Protein AF-A0A8J7SNX8-F1 (afdb_monomer)

Structure (mmCIF, N/CA/C/O backbone):
data_AF-A0A8J7SNX8-F1
#
_entry.id   AF-A0A8J7SNX8-F1
#
loop_
_atom_site.group_PDB
_atom_site.id
_atom_site.type_symbol
_atom_site.label_atom_id
_atom_site.label_alt_id
_atom_site.label_comp_id
_atom_site.label_asym_id
_atom_site.label_entity_id
_atom_site.label_seq_id
_atom_site.pdbx_PDB_ins_code
_atom_site.Cartn_x
_atom_site.Cartn_y
_atom_site.Cartn_z
_atom_site.occupancy
_atom_site.B_iso_or_equiv
_atom_site.auth_seq_id
_atom_site.auth_comp_id
_atom_site.auth_asym_id
_atom_site.auth_atom_id
_atom_site.pdbx_PDB_model_num
ATOM 1 N N . MET A 1 1 ? -16.036 -25.301 13.840 1.00 33.25 1 MET A N 1
ATOM 2 C CA . MET A 1 1 ? -15.686 -25.371 12.404 1.00 33.25 1 MET A CA 1
ATOM 3 C C . MET A 1 1 ? -14.183 -25.168 12.291 1.00 33.25 1 MET A C 1
ATOM 5 O O . MET A 1 1 ? -13.683 -24.350 13.056 1.00 33.25 1 MET A O 1
ATOM 9 N N . PRO A 1 2 ? -13.449 -25.903 11.442 1.00 26.45 2 PRO A N 1
ATOM 1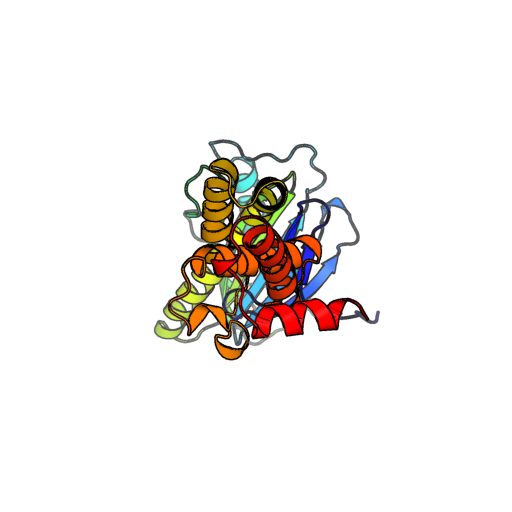0 C CA . PRO A 1 2 ? -12.037 -25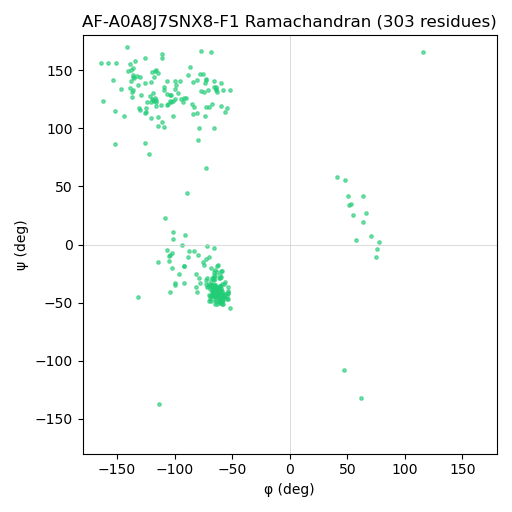.618 11.227 1.00 26.45 2 PRO A CA 1
ATOM 11 C C . PRO A 1 2 ? -11.919 -24.294 10.465 1.00 26.45 2 PRO A C 1
ATOM 13 O O . PRO A 1 2 ? -12.444 -24.171 9.361 1.00 26.45 2 PRO A O 1
ATOM 16 N N . VAL A 1 3 ? -11.273 -23.305 11.078 1.00 29.03 3 VAL A N 1
ATOM 17 C CA . VAL A 1 3 ? -10.867 -22.062 10.416 1.00 29.03 3 VAL A CA 1
ATOM 18 C C . VAL A 1 3 ? -9.582 -22.387 9.660 1.00 29.03 3 VAL A C 1
ATOM 20 O O . VAL A 1 3 ? -8.579 -22.753 10.268 1.00 29.03 3 VAL A O 1
ATOM 23 N N . PHE A 1 4 ? -9.622 -22.349 8.330 1.00 31.61 4 PHE A N 1
ATOM 24 C CA . PHE A 1 4 ? -8.421 -22.494 7.512 1.00 31.61 4 PHE A CA 1
ATOM 25 C C . PHE A 1 4 ? -7.673 -21.159 7.512 1.00 31.61 4 PHE A C 1
ATOM 27 O O . PHE A 1 4 ? -8.040 -20.242 6.783 1.00 31.61 4 PHE A O 1
ATOM 34 N N . THR A 1 5 ? -6.627 -21.039 8.327 1.00 35.62 5 THR A N 1
ATOM 35 C CA . THR A 1 5 ? -5.736 -19.873 8.305 1.00 35.62 5 THR A CA 1
ATOM 36 C C . THR A 1 5 ? -4.751 -20.020 7.143 1.00 35.62 5 THR A C 1
ATOM 38 O O . THR A 1 5 ? -3.682 -20.613 7.278 1.00 35.62 5 THR A O 1
ATOM 41 N N . LEU A 1 6 ? -5.117 -19.515 5.965 1.00 37.81 6 LEU A N 1
ATOM 42 C CA . LEU A 1 6 ? -4.156 -19.274 4.889 1.00 37.81 6 LEU A CA 1
ATOM 43 C C . LEU A 1 6 ? -3.335 -18.037 5.274 1.00 37.81 6 LEU A C 1
ATOM 45 O O . LEU A 1 6 ? -3.865 -16.930 5.277 1.00 37.81 6 LEU A O 1
ATOM 49 N N . ARG A 1 7 ? -2.047 -18.210 5.598 1.00 44.38 7 ARG A N 1
ATOM 50 C CA . ARG A 1 7 ? -1.096 -17.089 5.559 1.00 44.38 7 ARG A CA 1
ATOM 51 C C . ARG A 1 7 ? -0.966 -16.678 4.097 1.00 44.38 7 ARG A C 1
ATOM 53 O O . ARG A 1 7 ? -0.319 -17.376 3.324 1.00 44.38 7 ARG A O 1
ATOM 60 N N . ALA A 1 8 ? -1.651 -15.613 3.710 1.00 51.47 8 ALA A N 1
ATOM 61 C CA . ALA A 1 8 ? -1.462 -15.013 2.403 1.00 51.47 8 ALA A CA 1
ATOM 62 C C . ALA A 1 8 ? -0.164 -14.191 2.429 1.00 51.47 8 ALA A C 1
ATOM 64 O O . ALA A 1 8 ? 0.029 -13.400 3.348 1.00 51.47 8 ALA A O 1
ATOM 65 N N . ASP A 1 9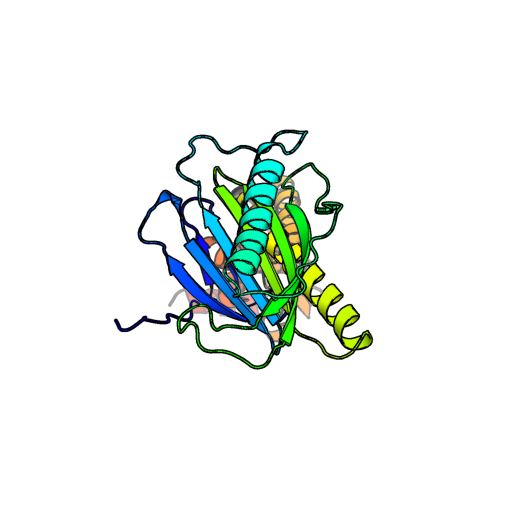 ? 0.709 -14.354 1.431 1.00 72.62 9 ASP A N 1
ATOM 66 C CA . ASP A 1 9 ? 1.896 -13.492 1.272 1.00 72.62 9 ASP A CA 1
ATOM 67 C C . ASP A 1 9 ? 1.492 -12.036 0.959 1.00 72.62 9 ASP A C 1
ATOM 69 O O . ASP A 1 9 ? 2.245 -11.095 1.182 1.00 72.62 9 ASP A O 1
ATOM 73 N N . VAL A 1 10 ? 0.276 -11.841 0.444 1.00 86.50 10 VAL A N 1
ATOM 74 C CA . VAL A 1 10 ? -0.342 -10.547 0.145 1.00 86.50 10 VAL A CA 1
ATOM 75 C C . VAL A 1 10 ? -1.859 -10.726 0.213 1.00 86.50 10 VAL A C 1
ATOM 77 O O . VAL A 1 10 ? -2.385 -11.737 -0.258 1.00 86.50 10 VAL A O 1
ATOM 80 N N . TYR A 1 11 ? -2.584 -9.741 0.736 1.00 93.12 11 TYR A N 1
ATOM 81 C CA . TYR A 1 11 ? -4.038 -9.663 0.599 1.00 93.12 11 TYR A CA 1
ATOM 82 C C . TYR A 1 11 ? -4.423 -8.700 -0.529 1.00 93.12 11 TYR A C 1
ATOM 84 O O . TYR A 1 11 ? -3.862 -7.615 -0.644 1.00 93.12 11 TYR A O 1
ATOM 92 N N . CYS A 1 12 ? -5.400 -9.080 -1.354 1.00 93.31 12 CYS A N 1
ATOM 93 C CA . CYS A 1 12 ? -5.928 -8.236 -2.424 1.00 93.31 12 CYS A CA 1
ATOM 94 C C . CYS A 1 12 ? -7.454 -8.201 -2.354 1.00 93.31 12 CYS A C 1
ATOM 96 O O . CYS A 1 12 ? -8.116 -9.221 -2.566 1.00 93.31 12 CYS A O 1
ATOM 98 N N . HIS A 1 13 ? -8.007 -7.019 -2.088 1.00 94.94 13 HIS A N 1
ATOM 99 C CA . HIS A 1 13 ? -9.447 -6.813 -2.079 1.00 94.94 13 HIS A CA 1
ATOM 100 C C . HIS A 1 13 ? -9.944 -6.547 -3.499 1.00 94.94 13 HIS A C 1
ATOM 102 O O . HIS A 1 13 ? -9.642 -5.515 -4.101 1.00 94.94 13 HIS A O 1
ATOM 108 N N . LYS A 1 14 ? -10.720 -7.485 -4.047 1.00 92.25 14 LYS A N 1
ATOM 109 C CA . LYS A 1 14 ? -11.124 -7.465 -5.461 1.00 92.25 14 LYS A CA 1
ATOM 110 C C . LYS A 1 14 ? -11.959 -6.245 -5.843 1.00 92.25 14 LYS A C 1
ATOM 112 O O . LYS A 1 14 ? -11.811 -5.756 -6.955 1.00 92.25 14 LYS A O 1
ATOM 117 N N . GLU A 1 15 ? -12.844 -5.785 -4.958 1.00 93.31 15 GLU A N 1
ATOM 118 C CA . GLU A 1 15 ? -13.801 -4.723 -5.298 1.00 93.31 15 GLU A CA 1
ATOM 119 C C . GLU A 1 15 ? -13.166 -3.325 -5.277 1.00 93.31 15 GLU A C 1
ATOM 121 O O . GLU A 1 15 ? -13.583 -2.455 -6.036 1.00 93.31 15 GLU A O 1
ATOM 126 N N . THR A 1 16 ? -12.132 -3.108 -4.455 1.00 93.50 16 THR A N 1
ATOM 127 C CA . THR A 1 16 ? -11.444 -1.806 -4.370 1.00 93.50 16 THR A CA 1
ATOM 128 C C . THR A 1 16 ? -10.109 -1.775 -5.104 1.00 93.50 16 THR A C 1
ATOM 130 O O . THR A 1 16 ? -9.625 -0.687 -5.396 1.00 93.50 16 THR A O 1
ATOM 133 N N . GLY A 1 17 ? -9.499 -2.933 -5.373 1.00 93.00 17 GLY A N 1
ATOM 134 C CA . GLY A 1 17 ? -8.137 -3.038 -5.900 1.00 93.00 17 GLY A CA 1
ATOM 135 C C . GLY A 1 17 ? -7.043 -2.825 -4.849 1.00 93.00 17 GLY A C 1
ATOM 136 O O . GLY A 1 17 ? -5.867 -2.879 -5.197 1.00 93.00 17 GLY A O 1
ATOM 137 N N . ILE A 1 18 ? -7.403 -2.611 -3.575 1.00 94.94 18 ILE A N 1
ATOM 138 C CA . ILE A 1 18 ? -6.434 -2.422 -2.487 1.00 94.94 18 ILE A CA 1
ATOM 139 C C . ILE A 1 18 ? -5.612 -3.695 -2.309 1.00 94.94 18 ILE A C 1
ATOM 141 O O . ILE A 1 18 ? -6.150 -4.804 -2.231 1.00 94.94 18 ILE A O 1
ATOM 145 N N . ILE A 1 19 ? -4.303 -3.507 -2.187 1.00 93.69 19 ILE A N 1
ATOM 146 C CA . ILE A 1 19 ? -3.334 -4.559 -1.921 1.00 93.69 19 ILE A CA 1
ATOM 147 C C . ILE A 1 19 ? -2.684 -4.269 -0.572 1.00 93.69 19 ILE A C 1
ATOM 149 O O . ILE A 1 19 ? -2.153 -3.183 -0.367 1.00 93.69 19 ILE A O 1
ATOM 153 N N . LEU A 1 20 ? -2.716 -5.238 0.339 1.00 94.50 20 LEU A N 1
ATOM 154 C CA . LEU A 1 20 ? -2.037 -5.167 1.629 1.00 94.50 20 LEU A CA 1
ATOM 155 C C . LEU A 1 20 ? -0.881 -6.183 1.639 1.00 94.50 20 LEU A C 1
ATOM 157 O O . LEU A 1 20 ? -1.144 -7.378 1.463 1.00 94.50 20 LEU A O 1
ATOM 161 N N . PRO A 1 21 ? 0.378 -5.749 1.824 1.00 91.56 21 PRO A N 1
ATOM 162 C CA . PRO A 1 21 ? 1.529 -6.652 1.842 1.00 91.56 21 PRO A CA 1
ATOM 163 C C . PRO A 1 21 ? 1.519 -7.561 3.084 1.00 91.56 21 PRO A C 1
ATOM 165 O O . PRO A 1 21 ? 0.806 -7.298 4.056 1.00 91.56 21 PRO A O 1
ATOM 168 N N . SER A 1 22 ? 2.345 -8.616 3.080 1.00 90.31 22 SER A N 1
ATOM 169 C CA . SER A 1 22 ? 2.518 -9.515 4.235 1.00 90.31 22 SER A CA 1
ATOM 170 C C . SER A 1 22 ? 2.997 -8.810 5.497 1.00 90.31 22 SER A C 1
ATOM 172 O O . SER A 1 22 ? 2.812 -9.342 6.590 1.00 90.31 22 SER A O 1
ATOM 174 N N . GLU A 1 23 ? 3.646 -7.653 5.363 1.00 92.19 23 GLU A N 1
ATOM 175 C CA . GLU A 1 23 ? 4.113 -6.849 6.483 1.00 92.19 23 GLU A CA 1
ATOM 176 C C . GLU A 1 23 ? 3.837 -5.361 6.253 1.00 92.19 23 GLU A C 1
ATOM 178 O O . GLU A 1 23 ? 4.176 -4.813 5.208 1.00 92.19 23 GLU A O 1
ATOM 183 N N . ILE A 1 24 ? 3.258 -4.690 7.250 1.00 93.50 24 ILE A N 1
ATOM 184 C CA . ILE A 1 24 ? 3.065 -3.238 7.257 1.00 93.50 24 ILE A CA 1
ATOM 185 C C . ILE A 1 24 ? 3.691 -2.687 8.531 1.00 93.50 24 ILE A C 1
ATOM 187 O O . ILE A 1 24 ? 3.207 -2.954 9.629 1.00 93.50 24 ILE A O 1
ATOM 191 N N . ALA A 1 25 ? 4.766 -1.908 8.384 1.00 93.00 25 ALA A N 1
ATOM 192 C CA . ALA A 1 25 ? 5.488 -1.308 9.504 1.00 93.00 25 ALA A CA 1
ATOM 193 C C . ALA A 1 25 ? 5.781 -2.350 10.611 1.00 93.00 25 ALA A C 1
ATOM 195 O O . ALA A 1 25 ? 5.330 -2.206 11.745 1.00 93.00 25 ALA A O 1
ATOM 196 N N . GLY A 1 26 ? 6.440 -3.462 10.274 1.00 92.25 26 GLY A N 1
ATOM 197 C CA . GLY A 1 26 ? 6.760 -4.534 11.224 1.00 92.25 26 GLY A CA 1
ATOM 198 C C . GLY A 1 26 ? 5.590 -5.435 11.637 1.00 92.25 26 GLY A C 1
ATOM 199 O O . GLY A 1 26 ? 5.824 -6.474 12.248 1.00 92.25 26 GLY A O 1
ATOM 200 N N . HIS A 1 27 ? 4.337 -5.092 11.316 1.00 94.94 27 HIS A N 1
ATOM 201 C CA . HIS A 1 27 ? 3.200 -5.960 11.615 1.00 94.94 27 HIS A CA 1
ATOM 202 C C . HIS A 1 27 ? 3.009 -6.990 10.521 1.00 94.94 27 HIS A C 1
ATOM 204 O O . HIS A 1 27 ? 2.733 -6.623 9.382 1.00 94.94 27 HIS A O 1
ATOM 210 N N . SER A 1 28 ? 3.068 -8.268 10.880 1.00 94.38 28 SER A N 1
ATOM 211 C CA . SER A 1 28 ? 2.794 -9.353 9.945 1.00 94.38 28 SER A CA 1
ATOM 212 C C . SER A 1 28 ? 1.293 -9.558 9.777 1.00 94.38 28 SER A C 1
ATOM 214 O O . SER A 1 28 ? 0.536 -9.494 10.751 1.00 94.38 28 SER A O 1
ATOM 216 N N . ILE A 1 29 ? 0.873 -9.848 8.551 1.00 93.50 29 ILE A N 1
ATOM 217 C CA . ILE A 1 29 ? -0.505 -10.194 8.227 1.00 93.50 29 ILE A CA 1
ATOM 218 C C . ILE A 1 29 ? -0.948 -11.442 9.002 1.00 93.50 29 ILE A C 1
ATOM 220 O O . ILE A 1 29 ? -0.202 -12.405 9.208 1.00 93.50 29 ILE A O 1
ATOM 224 N N . GLY A 1 30 ? -2.180 -11.378 9.478 1.00 92.81 30 GLY A N 1
ATOM 225 C CA . GLY A 1 30 ? -2.839 -12.361 10.310 1.00 92.81 30 GLY A CA 1
ATOM 226 C C . GLY A 1 30 ? -4.003 -13.023 9.590 1.00 92.81 30 GLY A C 1
ATOM 227 O O . GLY A 1 30 ? -3.910 -13.404 8.425 1.00 92.81 30 GLY A O 1
ATOM 228 N N . GLU A 1 31 ? -5.107 -13.182 10.312 1.00 92.12 31 GLU A N 1
ATOM 229 C CA . GLU A 1 31 ? -6.320 -13.780 9.768 1.00 92.12 31 GLU A CA 1
ATOM 230 C C . GLU A 1 31 ? -7.031 -12.820 8.807 1.00 92.12 31 GLU A C 1
ATOM 232 O O . GLU A 1 31 ? -7.152 -11.620 9.068 1.00 92.12 31 GLU A O 1
ATOM 237 N N . VAL A 1 32 ? -7.533 -13.379 7.705 1.00 94.75 32 VAL A N 1
ATOM 238 C CA . VAL A 1 32 ? -8.513 -12.731 6.833 1.00 94.75 32 VAL A CA 1
ATOM 239 C C . VAL A 1 32 ? -9.873 -13.331 7.163 1.00 94.75 32 VAL A C 1
ATOM 241 O O . VAL A 1 32 ? -10.052 -14.547 7.101 1.00 94.75 32 VAL A O 1
ATOM 244 N N . HIS A 1 33 ? -10.829 -12.482 7.514 1.00 94.88 33 HIS A N 1
ATOM 245 C CA . HIS A 1 33 ? -12.196 -12.879 7.815 1.00 94.88 33 HIS A CA 1
ATOM 246 C C . HIS A 1 33 ? -13.150 -12.267 6.793 1.00 94.88 33 HIS A C 1
ATOM 248 O O . HIS A 1 33 ? -13.174 -11.051 6.624 1.00 94.88 33 HIS A O 1
ATOM 254 N N . VAL A 1 34 ? -13.944 -13.108 6.135 1.00 95.69 34 VAL A N 1
ATOM 255 C CA . VAL A 1 34 ? -15.028 -12.694 5.235 1.00 95.69 34 VAL A CA 1
ATOM 256 C C . VAL A 1 34 ? -16.336 -12.894 5.987 1.00 95.69 34 VAL A C 1
ATOM 258 O O . VAL A 1 34 ? -16.609 -14.003 6.447 1.00 95.69 34 VAL A O 1
ATOM 261 N N . PHE A 1 35 ? -17.124 -11.833 6.144 1.00 94.25 35 PHE A N 1
ATOM 262 C CA . PHE A 1 35 ? -18.377 -11.901 6.888 1.00 94.25 35 PHE A CA 1
ATOM 263 C C . PHE A 1 35 ? -19.489 -12.550 6.045 1.00 94.25 35 PHE A C 1
ATOM 265 O O . PHE A 1 35 ? -19.563 -12.351 4.835 1.00 94.25 35 PHE A O 1
ATOM 272 N N . ASP A 1 36 ? -20.399 -13.290 6.692 1.00 93.62 36 ASP A N 1
ATOM 273 C CA . ASP A 1 36 ? -21.492 -14.014 6.009 1.00 93.62 36 ASP A CA 1
ATOM 274 C C . ASP A 1 36 ? -22.412 -13.095 5.190 1.00 93.62 36 ASP A C 1
ATOM 276 O O . ASP A 1 36 ? -22.967 -13.480 4.159 1.00 93.62 36 ASP A O 1
ATOM 280 N N . LYS A 1 37 ? -22.606 -11.870 5.681 1.00 94.69 37 LYS A N 1
ATOM 281 C CA . LYS A 1 37 ? -23.393 -10.838 5.016 1.00 94.69 37 LYS A CA 1
ATOM 282 C C . LYS A 1 37 ? -22.474 -9.985 4.160 1.00 94.69 37 LYS A C 1
ATOM 284 O O . LYS A 1 37 ? -21.556 -9.368 4.697 1.00 94.69 37 LYS A O 1
ATOM 289 N N . LYS A 1 38 ? -22.769 -9.900 2.858 1.00 92.56 38 LYS A N 1
ATOM 290 C CA . LYS A 1 38 ? -21.943 -9.156 1.898 1.00 92.56 38 LYS A CA 1
ATOM 291 C C . LYS A 1 38 ? -21.705 -7.713 2.353 1.00 92.56 38 LYS A C 1
ATOM 293 O O . LYS A 1 38 ? -20.585 -7.230 2.261 1.00 92.56 38 LYS A O 1
ATOM 298 N N . GLU A 1 39 ? -22.724 -7.059 2.904 1.00 94.56 39 GLU A N 1
ATOM 299 C CA . GLU A 1 39 ? -22.646 -5.671 3.363 1.00 94.56 39 GLU A CA 1
ATOM 300 C C . GLU A 1 39 ? -21.657 -5.422 4.513 1.00 94.56 39 GLU A C 1
ATOM 302 O O . GLU A 1 39 ? -21.259 -4.283 4.759 1.00 94.56 39 GLU A O 1
ATOM 307 N N . LEU A 1 40 ? -21.263 -6.477 5.233 1.00 94.50 40 LEU A N 1
ATOM 308 C CA . LEU A 1 40 ? -20.264 -6.418 6.301 1.00 94.50 40 LEU A CA 1
ATOM 309 C C . LEU A 1 40 ? -18.835 -6.626 5.777 1.00 94.50 40 LEU A C 1
ATOM 311 O O . LEU A 1 40 ? -17.884 -6.382 6.517 1.00 94.50 40 LEU A O 1
ATOM 315 N N . GLY A 1 41 ? -18.698 -7.037 4.513 1.00 96.38 41 GLY A N 1
ATOM 316 C CA . GLY A 1 41 ? -17.445 -7.110 3.775 1.00 96.38 41 GLY A CA 1
ATOM 317 C C . GLY A 1 41 ? -16.416 -8.074 4.362 1.00 96.38 41 GLY A C 1
ATOM 318 O O . GLY A 1 41 ? -16.716 -9.232 4.664 1.00 96.38 41 GLY A O 1
ATOM 319 N N . GLU A 1 42 ? -15.182 -7.596 4.488 1.00 97.25 42 GLU A N 1
ATOM 320 C CA . GLU A 1 42 ? -14.018 -8.380 4.896 1.00 97.25 42 GLU A CA 1
ATOM 321 C C . GLU A 1 42 ? -13.192 -7.638 5.957 1.00 97.25 42 GLU A C 1
ATOM 323 O O . GLU A 1 42 ? -13.238 -6.411 6.073 1.00 97.25 42 GLU A O 1
ATOM 328 N N . SER A 1 43 ? -12.395 -8.376 6.729 1.00 97.12 43 SER A N 1
ATOM 329 C CA . SER A 1 43 ? -11.381 -7.802 7.611 1.00 97.12 43 SER A CA 1
ATOM 330 C C . SER A 1 43 ? -10.060 -8.553 7.542 1.00 97.12 43 SER A C 1
ATOM 332 O O . SER A 1 43 ? -10.049 -9.775 7.415 1.00 97.12 43 SER A O 1
ATOM 334 N N . VAL A 1 44 ? -8.958 -7.823 7.679 1.00 97.31 44 VAL A N 1
ATOM 335 C CA . VAL A 1 44 ? -7.590 -8.343 7.664 1.00 97.31 44 VAL A CA 1
ATOM 336 C C . VAL A 1 44 ? -6.882 -7.900 8.935 1.00 97.31 44 VAL A C 1
ATOM 338 O O . VAL A 1 44 ? -6.724 -6.700 9.183 1.00 97.31 44 VAL A O 1
ATOM 341 N N . SER A 1 45 ? -6.472 -8.860 9.759 1.00 96.88 45 SER A N 1
ATOM 342 C CA . SER A 1 45 ? -5.712 -8.593 10.979 1.00 96.88 45 SER A CA 1
ATOM 343 C C . SER A 1 45 ? -4.211 -8.523 10.706 1.00 96.88 45 SER A C 1
ATOM 345 O O . SER A 1 45 ? -3.702 -9.150 9.785 1.00 96.88 45 SER A O 1
ATOM 347 N N . PHE A 1 46 ? -3.501 -7.765 11.533 1.00 96.56 46 PHE A N 1
ATOM 348 C CA . PHE A 1 46 ? -2.057 -7.567 11.508 1.00 96.56 46 PHE A CA 1
ATOM 349 C C . PHE A 1 46 ? -1.537 -7.587 12.945 1.00 96.56 46 PHE A C 1
ATOM 351 O O . PHE A 1 46 ? -2.122 -6.943 13.820 1.00 96.56 46 PHE A O 1
ATOM 358 N N . TYR A 1 47 ? -0.444 -8.302 13.200 1.00 94.94 47 TYR A N 1
ATOM 359 C CA . TYR A 1 47 ? 0.064 -8.538 14.553 1.00 94.94 47 TYR A CA 1
ATOM 360 C C . TYR A 1 47 ? 1.527 -8.125 14.691 1.00 94.94 47 TYR A C 1
ATOM 362 O O . TYR A 1 47 ? 2.347 -8.420 13.823 1.00 94.94 47 TYR A O 1
ATOM 370 N N . TYR A 1 48 ? 1.861 -7.493 15.816 1.00 93.50 48 TYR A N 1
ATOM 371 C CA . TYR A 1 48 ? 3.238 -7.187 16.194 1.00 93.50 48 TYR A CA 1
ATOM 372 C C . TYR A 1 48 ? 3.372 -7.117 17.713 1.00 93.50 48 TYR A C 1
ATOM 374 O O . TYR A 1 48 ? 2.823 -6.222 18.341 1.00 93.50 48 TYR A O 1
ATOM 382 N N . GLN A 1 49 ? 4.127 -8.031 18.325 1.00 89.31 49 GLN A N 1
ATOM 383 C CA . GLN A 1 49 ? 4.370 -8.036 19.776 1.00 89.31 49 GLN A CA 1
ATOM 384 C C . GLN A 1 49 ? 3.074 -7.857 20.609 1.00 89.31 49 GLN A C 1
ATOM 386 O O . GLN A 1 49 ? 2.265 -8.776 20.683 1.00 89.31 49 GLN A O 1
ATOM 391 N N . ASN A 1 50 ? 2.888 -6.682 21.228 1.00 87.25 50 ASN A N 1
ATOM 392 C CA . ASN A 1 50 ? 1.743 -6.307 22.066 1.00 87.25 50 ASN A CA 1
ATOM 393 C C . ASN A 1 50 ? 0.713 -5.411 21.348 1.00 87.25 50 ASN A C 1
ATOM 395 O O . ASN A 1 50 ? -0.161 -4.845 22.007 1.00 87.25 50 ASN A O 1
ATOM 399 N N . SER A 1 51 ? 0.817 -5.248 20.028 1.00 93.69 51 SER A N 1
ATOM 400 C CA . SER A 1 51 ? -0.128 -4.500 19.205 1.00 93.69 51 SER A CA 1
ATOM 401 C C . SER A 1 51 ? -0.822 -5.385 18.175 1.00 93.69 51 SER A C 1
ATOM 403 O O . SER A 1 51 ? -0.309 -6.396 17.689 1.00 93.69 51 SER A O 1
ATOM 405 N N . THR A 1 52 ? -2.051 -5.004 17.862 1.00 95.38 52 THR A N 1
ATOM 406 C CA . THR A 1 52 ? -2.883 -5.616 16.832 1.00 95.38 52 THR A CA 1
ATOM 407 C C . THR A 1 52 ? -3.540 -4.509 16.034 1.00 95.38 52 THR A C 1
ATOM 409 O O . THR A 1 52 ? -4.117 -3.585 16.602 1.00 95.38 52 THR A O 1
ATOM 412 N N . ALA A 1 53 ? -3.494 -4.619 14.715 1.00 97.50 53 ALA A N 1
ATOM 413 C CA . ALA A 1 53 ? -4.280 -3.792 13.822 1.00 97.50 53 ALA A CA 1
ATOM 414 C C . ALA A 1 53 ? -5.285 -4.662 13.070 1.00 97.50 53 ALA A C 1
ATOM 416 O O . ALA A 1 53 ? -5.045 -5.835 12.801 1.00 97.50 53 ALA A O 1
ATOM 417 N N . THR A 1 54 ? -6.453 -4.121 12.754 1.00 97.88 54 THR A N 1
ATOM 418 C CA . THR A 1 54 ? -7.416 -4.782 11.870 1.00 97.88 54 THR A CA 1
ATOM 419 C C . THR A 1 54 ? -7.979 -3.763 10.904 1.00 97.88 54 THR A C 1
ATOM 421 O O . THR A 1 54 ? -8.452 -2.703 11.322 1.00 97.88 54 THR A O 1
ATOM 424 N N . ILE A 1 55 ? -7.901 -4.091 9.621 1.00 98.44 55 ILE A N 1
ATOM 425 C CA . ILE A 1 55 ? -8.403 -3.282 8.516 1.00 98.44 55 ILE A CA 1
ATOM 426 C C . ILE A 1 55 ? -9.692 -3.939 8.039 1.00 98.44 55 ILE A C 1
ATOM 428 O O . ILE A 1 55 ? -9.683 -5.117 7.709 1.00 98.44 55 ILE A O 1
ATOM 432 N N . TYR A 1 56 ? -10.789 -3.196 8.026 1.00 98.38 56 TYR A N 1
ATOM 433 C CA . TYR A 1 56 ? -12.099 -3.637 7.563 1.00 98.38 56 TYR A CA 1
ATOM 434 C C . TYR A 1 56 ? -12.421 -2.927 6.250 1.00 98.38 56 TYR A C 1
ATOM 436 O O . TYR A 1 56 ? -12.237 -1.710 6.158 1.00 98.38 56 TYR A O 1
ATOM 444 N N . LEU A 1 57 ? -12.932 -3.678 5.278 1.00 98.19 57 LEU A N 1
ATOM 445 C CA . LEU A 1 57 ? -13.358 -3.193 3.968 1.00 98.19 57 LEU A CA 1
ATOM 446 C C . LEU A 1 57 ? -14.809 -3.622 3.748 1.00 98.19 57 LEU A C 1
ATOM 448 O O . LEU A 1 57 ? -15.077 -4.817 3.696 1.00 98.19 57 LEU A O 1
ATOM 452 N N . TYR A 1 58 ? -15.747 -2.675 3.679 1.00 97.81 58 TYR A N 1
ATOM 453 C CA . TYR A 1 58 ? -17.184 -2.977 3.578 1.00 97.81 58 TYR A CA 1
ATOM 454 C C . TYR A 1 58 ? -17.983 -1.813 2.989 1.00 97.81 58 TYR A C 1
ATOM 456 O O . TYR A 1 58 ? -17.566 -0.662 3.087 1.00 97.81 58 TYR A O 1
ATOM 464 N N . ASP A 1 59 ? -19.149 -2.095 2.407 1.00 96.56 59 ASP A N 1
ATOM 465 C CA . ASP A 1 59 ? -20.030 -1.085 1.799 1.00 96.56 59 ASP A CA 1
ATOM 466 C C . ASP A 1 59 ? -21.258 -0.738 2.669 1.00 96.56 59 ASP A C 1
ATOM 468 O O . ASP A 1 59 ? -21.985 0.216 2.381 1.00 96.56 59 ASP A O 1
ATOM 472 N N . SER A 1 60 ? -21.505 -1.483 3.756 1.00 94.38 60 SER A N 1
ATOM 473 C CA . SER A 1 60 ? -22.676 -1.313 4.631 1.00 94.38 60 SER A CA 1
ATOM 474 C C . SER A 1 60 ? -24.016 -1.382 3.870 1.00 94.38 60 SER A C 1
ATOM 476 O O . SER A 1 60 ? -25.020 -0.789 4.268 1.00 94.38 60 SER A O 1
ATOM 478 N N . GLY A 1 61 ? -24.038 -2.063 2.718 1.00 94.00 61 GLY A N 1
ATOM 479 C CA . GLY A 1 61 ? -25.198 -2.183 1.836 1.00 94.00 61 GLY A CA 1
ATOM 480 C C . GLY A 1 61 ? -25.555 -0.883 1.112 1.00 94.00 61 GLY A C 1
ATOM 481 O O . GLY A 1 61 ? -26.600 -0.805 0.457 1.00 94.00 61 GLY A O 1
ATOM 482 N N . ARG A 1 62 ? -24.715 0.154 1.227 1.00 93.69 62 ARG A N 1
ATOM 483 C CA . ARG A 1 62 ? -24.902 1.438 0.555 1.00 93.69 62 ARG A CA 1
ATOM 484 C C . ARG A 1 62 ? -24.353 1.353 -0.867 1.00 93.69 62 ARG A C 1
ATOM 486 O O . ARG A 1 62 ? -23.298 0.784 -1.127 1.00 93.69 62 ARG A O 1
ATOM 493 N N . LYS A 1 63 ? -25.086 1.959 -1.798 1.00 88.00 63 LYS A N 1
ATOM 494 C CA . LYS A 1 63 ? -24.611 2.203 -3.162 1.00 88.00 63 LYS A CA 1
ATOM 495 C C . LYS A 1 63 ? -24.039 3.616 -3.218 1.00 88.00 63 LYS A C 1
ATOM 497 O O . LYS A 1 63 ? -24.610 4.520 -2.615 1.00 88.00 63 LYS A O 1
ATOM 502 N N . ASP A 1 64 ? -22.942 3.787 -3.941 1.00 90.06 64 ASP A N 1
ATOM 503 C CA . ASP A 1 64 ? -22.286 5.073 -4.200 1.00 90.06 64 ASP A CA 1
ATOM 504 C C . ASP A 1 64 ? -21.725 5.796 -2.958 1.00 90.06 64 ASP A C 1
ATOM 506 O O . ASP A 1 64 ? -21.812 7.020 -2.844 1.00 90.06 64 ASP A O 1
ATOM 510 N N . LEU A 1 65 ? -21.094 5.056 -2.041 1.00 93.75 65 LEU A N 1
ATOM 511 C CA . LEU A 1 65 ? -20.262 5.615 -0.979 1.00 93.75 65 LEU A CA 1
ATOM 512 C C . LEU A 1 65 ? -19.147 6.480 -1.571 1.00 93.75 65 LEU A C 1
ATOM 514 O O . LEU A 1 65 ? -18.233 5.998 -2.246 1.00 93.75 65 LEU A O 1
ATOM 518 N N . LYS A 1 66 ? -19.221 7.777 -1.282 1.00 93.25 66 LYS A N 1
ATOM 519 C CA . LYS A 1 66 ? -18.231 8.777 -1.674 1.00 93.25 66 LYS A CA 1
ATOM 520 C C . LYS A 1 66 ? -17.984 9.710 -0.508 1.00 93.25 66 LYS A C 1
ATOM 522 O O . LYS A 1 66 ? -18.915 10.071 0.208 1.00 93.25 66 LYS A O 1
ATOM 527 N N . ASP A 1 67 ? -16.728 10.087 -0.338 1.00 92.00 67 ASP A N 1
ATOM 528 C CA . ASP A 1 67 ? -16.375 11.126 0.610 1.00 92.00 67 ASP A CA 1
ATOM 529 C C . ASP A 1 67 ? -16.811 12.500 0.078 1.00 92.00 67 ASP A C 1
ATOM 531 O O . ASP A 1 67 ? -16.720 12.771 -1.122 1.00 92.00 67 ASP A O 1
ATOM 535 N N . ASP A 1 68 ? -17.305 13.354 0.970 1.00 91.06 68 ASP A N 1
ATOM 536 C CA . ASP A 1 68 ? -17.653 14.742 0.666 1.00 91.06 68 ASP A CA 1
ATOM 537 C C . ASP A 1 68 ? -16.670 15.690 1.364 1.00 91.06 68 ASP A C 1
ATOM 539 O O . ASP A 1 68 ? -15.956 15.293 2.278 1.00 91.06 68 ASP A O 1
ATOM 543 N N . SER A 1 69 ? -16.618 16.963 0.966 1.00 87.94 69 SER A N 1
ATOM 544 C CA . SER A 1 69 ? -15.654 17.922 1.534 1.00 87.94 69 SER A CA 1
ATOM 545 C C . SER A 1 69 ? -15.819 18.172 3.041 1.00 87.94 69 SER A C 1
ATOM 547 O O . SER A 1 69 ? -14.942 18.755 3.669 1.00 87.94 69 SER A O 1
ATOM 549 N N . GLY A 1 70 ? -16.973 17.822 3.612 1.00 90.25 70 GLY A N 1
ATOM 550 C CA . GLY A 1 70 ? -17.250 17.859 5.046 1.00 90.25 70 GLY A CA 1
ATOM 551 C C . GLY A 1 70 ? -17.166 16.488 5.719 1.00 90.25 70 GLY A C 1
ATOM 552 O O . GLY A 1 70 ? -17.485 16.395 6.904 1.00 90.25 70 GLY A O 1
ATOM 553 N N . HIS A 1 71 ? -16.771 15.444 4.988 1.00 93.06 71 HIS A N 1
ATOM 554 C CA . HIS A 1 71 ? -16.582 14.077 5.455 1.00 93.06 71 HIS A CA 1
ATOM 555 C C . HIS A 1 71 ? -17.776 13.496 6.223 1.00 93.06 71 HIS A C 1
ATOM 557 O O . HIS A 1 71 ? -17.601 12.732 7.175 1.00 93.06 71 HIS A O 1
ATOM 563 N N . LYS A 1 72 ? -19.012 13.860 5.850 1.00 94.00 72 LYS A N 1
ATOM 564 C CA . LYS A 1 72 ? -20.200 13.558 6.670 1.00 94.00 72 LYS A CA 1
ATOM 565 C C . LYS A 1 72 ? -20.395 12.064 6.884 1.00 94.00 72 LYS A C 1
ATOM 567 O O . LYS A 1 72 ? -20.625 11.648 8.014 1.00 94.00 72 LYS A O 1
ATOM 572 N N . LEU A 1 73 ? -20.263 11.268 5.822 1.00 95.19 73 LEU A N 1
ATOM 573 C CA . LEU A 1 73 ? -20.415 9.812 5.893 1.00 95.19 73 LEU A CA 1
ATOM 574 C C . LEU A 1 73 ? -19.309 9.148 6.719 1.00 95.19 73 LEU A C 1
ATOM 576 O O . LEU A 1 73 ? -19.576 8.197 7.447 1.00 95.19 73 LEU A O 1
ATOM 580 N N . ILE A 1 74 ? -18.080 9.664 6.644 1.00 95.38 74 ILE A N 1
ATOM 581 C CA . ILE A 1 74 ? -16.969 9.177 7.467 1.00 95.38 74 ILE A CA 1
ATOM 582 C C . ILE A 1 74 ? -17.229 9.497 8.943 1.00 95.38 74 ILE A C 1
ATOM 584 O O . ILE A 1 74 ? -17.040 8.636 9.798 1.00 95.38 74 ILE A O 1
ATOM 588 N N . ILE A 1 75 ? -17.680 10.717 9.253 1.00 95.00 75 ILE A N 1
ATOM 589 C CA . ILE A 1 75 ? -17.988 11.148 10.625 1.00 95.00 75 ILE A CA 1
ATOM 590 C C . ILE A 1 75 ? -19.176 10.361 11.195 1.00 95.00 75 ILE A C 1
ATOM 592 O O . ILE A 1 75 ? -19.130 9.959 12.359 1.00 95.00 75 ILE A O 1
ATOM 596 N N . GLU A 1 76 ? -20.219 10.119 10.396 1.00 95.31 76 GLU A N 1
ATOM 597 C CA . GLU A 1 76 ? -21.361 9.270 10.763 1.00 95.31 76 GLU A CA 1
ATOM 598 C C . GLU A 1 76 ? -20.882 7.859 11.124 1.00 95.31 76 GLU A C 1
ATOM 600 O O . GLU A 1 76 ? -21.170 7.368 12.215 1.00 95.31 76 GLU A O 1
ATOM 605 N N . GLU A 1 77 ? -20.075 7.239 10.262 1.00 96.31 77 GLU A N 1
ATOM 606 C CA . GLU A 1 77 ? -19.576 5.887 10.505 1.00 96.31 77 GLU A CA 1
ATOM 607 C C . GLU A 1 77 ? -18.623 5.822 11.706 1.00 96.31 77 GLU A C 1
ATOM 609 O O . GLU A 1 77 ? -18.713 4.914 12.532 1.00 96.31 77 GLU A O 1
ATOM 614 N N . LEU A 1 78 ? -17.752 6.817 11.876 1.00 94.94 78 LEU A N 1
ATOM 615 C CA . LEU A 1 78 ? -16.907 6.924 13.063 1.00 94.94 78 LEU A CA 1
ATOM 616 C C . LEU A 1 78 ? -17.747 7.050 14.342 1.00 94.94 78 LEU A C 1
ATOM 618 O O . LEU A 1 78 ? -17.436 6.404 15.345 1.00 94.94 78 LEU A O 1
ATOM 622 N N . SER A 1 79 ? -18.837 7.823 14.303 1.00 94.38 79 SER A N 1
ATOM 623 C CA . SER A 1 79 ? -19.772 7.947 15.427 1.00 94.38 79 SER A CA 1
ATOM 624 C C . SER A 1 79 ? -20.400 6.594 15.761 1.00 94.38 79 SER A C 1
ATOM 626 O O . SER A 1 79 ? -20.300 6.164 16.911 1.00 94.38 79 SER A O 1
ATOM 628 N N . ASN A 1 80 ? -20.904 5.866 14.758 1.00 94.50 80 ASN A N 1
ATOM 629 C CA . ASN A 1 80 ? -21.459 4.519 14.931 1.00 94.50 80 ASN A CA 1
ATOM 630 C C . ASN A 1 80 ? -20.453 3.570 15.605 1.00 94.50 80 ASN A C 1
ATOM 632 O O . ASN A 1 80 ? -20.794 2.838 16.535 1.00 94.50 80 ASN A O 1
ATOM 636 N N . VAL A 1 81 ? -19.185 3.598 15.181 1.00 93.75 81 VAL A N 1
ATOM 637 C CA . VAL A 1 81 ? -18.135 2.751 15.772 1.00 93.75 81 VAL A CA 1
ATOM 638 C C . VAL A 1 81 ? -17.849 3.144 17.225 1.00 93.75 81 VAL A C 1
ATOM 640 O O . VAL A 1 81 ? -17.676 2.274 18.079 1.00 93.75 81 VAL A O 1
ATOM 643 N N . THR A 1 82 ? -17.826 4.440 17.549 1.00 93.88 82 THR A N 1
ATOM 644 C CA . THR A 1 82 ? -17.638 4.884 18.942 1.00 93.88 82 THR A CA 1
ATOM 645 C C . THR A 1 82 ? -18.820 4.529 19.842 1.00 93.88 82 THR A C 1
ATOM 647 O O . THR A 1 82 ? -18.617 4.170 21.003 1.00 93.88 82 THR A O 1
ATOM 650 N N . GLU A 1 83 ? -20.046 4.557 19.318 1.00 95.06 83 GLU A N 1
ATOM 651 C CA . GLU A 1 83 ? -21.240 4.099 20.031 1.00 95.06 83 GLU A CA 1
ATOM 652 C C . GLU A 1 83 ? -21.191 2.597 20.306 1.00 95.06 83 GLU A C 1
ATOM 654 O O . GLU A 1 83 ? -21.509 2.179 21.416 1.00 95.06 83 GLU A O 1
ATOM 659 N N . GLN A 1 84 ? -20.688 1.787 19.369 1.00 93.25 84 GLN A N 1
ATOM 660 C CA . GLN A 1 84 ? -20.466 0.358 19.611 1.00 93.25 84 GLN A CA 1
ATO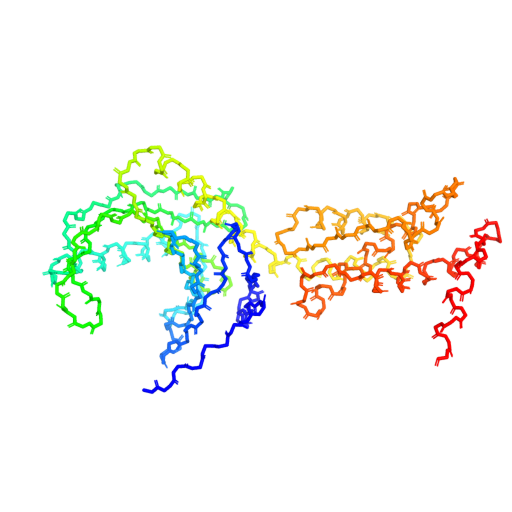M 661 C C . GLN A 1 84 ? -19.499 0.116 20.779 1.00 93.25 84 GLN A C 1
ATOM 663 O O . GLN A 1 84 ? -19.718 -0.794 21.575 1.00 93.25 84 GLN A O 1
ATOM 668 N N . ILE A 1 85 ? -18.457 0.938 20.939 1.00 93.38 85 ILE A N 1
ATOM 669 C CA . ILE A 1 85 ? -17.532 0.825 22.082 1.00 93.38 85 ILE A CA 1
ATOM 670 C C . ILE A 1 85 ? -18.240 1.167 23.397 1.00 93.38 85 ILE A C 1
ATOM 672 O O . ILE A 1 85 ? -18.044 0.467 24.391 1.00 93.38 85 ILE A O 1
ATOM 676 N N . ARG A 1 86 ? -19.100 2.192 23.409 1.00 94.75 86 ARG A N 1
ATOM 677 C CA . ARG A 1 86 ? -19.921 2.521 24.587 1.00 94.75 86 ARG A CA 1
ATOM 678 C C . ARG A 1 86 ? -20.929 1.418 24.905 1.00 94.75 86 ARG A C 1
ATOM 680 O O . ARG A 1 86 ? -21.046 1.027 26.060 1.00 94.75 86 ARG A O 1
ATOM 687 N N . ALA A 1 87 ? -21.568 0.832 23.897 1.00 94.56 87 ALA A N 1
ATOM 688 C CA . ALA A 1 87 ? -22.460 -0.309 24.087 1.00 94.56 87 ALA A CA 1
ATOM 689 C C . ALA A 1 87 ? -21.725 -1.517 24.705 1.00 94.56 87 ALA A C 1
ATOM 691 O O . ALA A 1 87 ? -22.275 -2.220 25.551 1.00 94.56 87 ALA A O 1
ATOM 692 N N . MET A 1 88 ? -20.449 -1.736 24.359 1.00 92.94 88 MET A N 1
ATOM 693 C CA . MET A 1 88 ? -19.620 -2.769 25.002 1.00 92.94 88 MET A CA 1
ATOM 694 C C . MET A 1 88 ? -19.312 -2.456 26.476 1.00 92.94 88 MET A C 1
ATOM 696 O O . MET A 1 88 ? -19.161 -3.384 27.275 1.00 92.94 88 MET A O 1
ATOM 700 N N . GLN A 1 89 ? -19.251 -1.180 26.864 1.00 94.31 89 GLN A N 1
ATOM 701 C CA . GLN A 1 89 ? -19.177 -0.781 28.272 1.00 94.31 89 GLN A CA 1
ATOM 702 C C . GLN A 1 89 ? -20.486 -1.073 29.007 1.00 94.31 89 GLN A C 1
ATOM 704 O O . GLN A 1 89 ? -20.465 -1.663 30.083 1.00 94.31 89 GLN A O 1
ATOM 709 N N . GLU A 1 90 ? -21.625 -0.703 28.421 1.00 94.31 90 GLU A N 1
ATOM 710 C CA . GLU A 1 90 ? -22.953 -0.958 28.997 1.00 94.31 90 GLU A CA 1
ATOM 711 C C . GLU A 1 90 ? -23.223 -2.460 29.170 1.00 94.31 90 GLU A C 1
ATOM 713 O O . GLU A 1 90 ? -23.781 -2.885 30.180 1.00 94.31 90 GLU A O 1
ATOM 718 N N . ALA A 1 91 ? -22.731 -3.286 28.242 1.00 91.75 91 ALA A N 1
ATOM 719 C CA . ALA A 1 91 ? -22.758 -4.746 28.339 1.00 91.75 91 ALA A CA 1
ATOM 720 C C . ALA A 1 91 ? -21.769 -5.327 29.380 1.00 91.75 91 ALA A C 1
ATOM 722 O O . ALA A 1 91 ? -21.683 -6.548 29.555 1.00 91.75 91 ALA A O 1
ATOM 723 N N . GLY A 1 92 ? -20.981 -4.483 30.055 1.00 91.12 92 GLY A N 1
ATOM 724 C CA . GLY A 1 92 ? -19.986 -4.887 31.049 1.00 91.12 92 GLY A CA 1
ATOM 725 C C . GLY A 1 92 ? -18.823 -5.691 30.465 1.00 91.12 92 GLY A C 1
ATOM 726 O O . GLY A 1 92 ? -18.265 -6.548 31.155 1.00 91.12 92 GLY A O 1
ATOM 727 N N . ARG A 1 93 ? -18.501 -5.483 29.180 1.00 90.81 93 ARG A N 1
ATOM 728 C CA . ARG A 1 93 ? -17.335 -6.081 28.506 1.00 90.81 93 ARG A CA 1
ATOM 729 C C . ARG A 1 93 ? -16.113 -5.171 28.597 1.00 90.81 93 ARG A C 1
ATOM 731 O O . ARG A 1 93 ? -14.996 -5.681 28.706 1.00 90.81 93 ARG A O 1
ATOM 738 N N . PHE A 1 94 ? -16.340 -3.856 28.595 1.00 94.00 94 PHE A N 1
ATOM 739 C CA . PHE A 1 94 ? -15.320 -2.829 28.803 1.00 94.00 94 PHE A CA 1
ATOM 740 C C . PHE A 1 94 ? -15.577 -2.012 30.072 1.00 94.00 94 PHE A C 1
ATOM 742 O O . PHE A 1 94 ? -16.720 -1.785 30.460 1.00 94.00 94 PHE A O 1
ATOM 749 N N . GLU A 1 95 ? -14.504 -1.524 30.683 1.00 94.25 95 GLU A N 1
ATOM 750 C CA . GLU A 1 95 ? -14.529 -0.560 31.786 1.00 94.25 95 GLU A CA 1
ATOM 751 C C . GLU A 1 95 ? -13.662 0.657 31.449 1.00 94.25 95 GLU A C 1
ATOM 753 O O . GLU A 1 95 ? -12.784 0.578 30.590 1.00 94.25 95 GLU A O 1
ATOM 758 N N . ASN A 1 96 ? -13.887 1.776 32.147 1.00 94.00 96 ASN A N 1
ATOM 759 C CA . ASN A 1 96 ? -13.096 3.008 32.012 1.00 94.00 96 ASN A CA 1
ATOM 760 C C . ASN A 1 96 ? -12.928 3.471 30.555 1.00 94.00 96 ASN A C 1
ATOM 762 O O . ASN A 1 96 ? -11.835 3.859 30.149 1.00 94.00 96 ASN A O 1
ATOM 766 N N . VAL A 1 97 ? -14.000 3.391 29.761 1.00 95.44 97 VAL A N 1
ATOM 767 C CA . VAL A 1 97 ? -13.959 3.827 28.366 1.00 95.44 97 VAL A CA 1
ATOM 768 C C . VAL A 1 97 ? -13.785 5.341 28.306 1.00 95.44 97 VAL A C 1
ATOM 770 O O . VAL A 1 97 ? -14.636 6.096 28.774 1.00 95.44 97 VAL A O 1
ATOM 773 N N . ASP A 1 98 ? -12.708 5.770 27.663 1.00 95.19 98 ASP A N 1
ATOM 774 C CA . ASP A 1 98 ? -12.458 7.148 27.265 1.00 95.19 98 ASP A CA 1
ATOM 775 C C . ASP A 1 98 ? -12.319 7.209 25.743 1.00 95.19 98 ASP A C 1
ATOM 777 O O . ASP A 1 98 ? -11.518 6.486 25.151 1.00 95.19 98 ASP A O 1
ATOM 781 N N . ILE A 1 99 ? -13.117 8.059 25.102 1.00 93.81 99 ILE A N 1
ATOM 782 C CA . ILE A 1 99 ? -13.093 8.274 23.653 1.00 93.81 99 ILE A CA 1
ATOM 783 C C . ILE A 1 99 ? -12.741 9.737 23.428 1.00 93.81 99 ILE A C 1
ATOM 785 O O . ILE A 1 99 ? -13.428 10.637 23.920 1.00 93.81 99 ILE A O 1
ATOM 789 N N . GLY A 1 100 ? -11.679 9.969 22.660 1.00 89.81 100 GLY A N 1
ATOM 790 C CA . GLY A 1 100 ? -11.179 11.296 22.347 1.00 89.81 100 GLY A CA 1
ATOM 791 C C . GLY A 1 100 ? -12.280 12.207 21.809 1.00 89.81 100 GLY A C 1
ATOM 792 O O . GLY A 1 100 ? -13.042 11.848 20.917 1.00 89.81 100 GLY A O 1
ATOM 793 N N . ARG A 1 101 ? -12.351 13.428 22.343 1.00 78.94 101 ARG A N 1
ATOM 794 C CA . ARG A 1 101 ? -13.396 14.403 21.980 1.00 78.94 101 ARG A CA 1
ATOM 795 C C . ARG A 1 101 ? -13.205 15.035 20.604 1.00 78.94 101 ARG A C 1
ATOM 797 O O . ARG A 1 101 ? -14.124 15.671 20.099 1.00 78.94 101 ARG A O 1
ATOM 804 N N . LYS A 1 102 ? -12.001 14.944 20.040 1.00 80.56 102 LYS A N 1
ATOM 805 C CA . LYS A 1 102 ? -11.657 15.527 18.744 1.00 80.56 102 LYS A CA 1
ATOM 806 C C . LYS A 1 102 ? -11.199 14.422 17.815 1.00 80.56 102 LYS A C 1
ATOM 808 O O . LYS A 1 102 ? -10.232 13.729 18.123 1.00 80.56 102 LYS A O 1
ATOM 813 N N . ALA A 1 103 ? -11.887 14.309 16.689 1.00 85.50 103 ALA A N 1
ATOM 814 C CA . ALA A 1 103 ? -11.387 13.546 15.570 1.00 85.50 103 ALA A CA 1
ATOM 815 C C . ALA A 1 103 ? -10.237 14.316 14.902 1.00 85.50 103 ALA A C 1
ATOM 817 O O . ALA A 1 103 ? -10.276 15.548 14.818 1.00 85.50 103 ALA A O 1
ATOM 818 N N . SER A 1 104 ? -9.212 13.603 14.453 1.00 86.62 104 SER A N 1
ATOM 819 C CA . SER A 1 104 ? -8.134 14.149 13.634 1.00 86.62 104 SER A CA 1
ATOM 820 C C . SER A 1 104 ? -8.284 13.658 12.201 1.00 86.62 104 SER A C 1
ATOM 822 O O . SER A 1 104 ? -8.639 12.508 11.970 1.00 86.62 104 SER A O 1
ATOM 824 N N . VAL A 1 105 ? -8.018 14.532 11.234 1.00 84.94 105 VAL A N 1
ATOM 825 C CA . VAL A 1 105 ? -7.949 14.145 9.823 1.00 84.94 105 VAL A CA 1
ATOM 826 C C . VAL A 1 105 ? -6.500 13.799 9.508 1.00 84.94 105 VAL A C 1
ATOM 828 O O . VAL A 1 105 ? -5.597 14.592 9.771 1.00 84.94 105 VAL A O 1
ATOM 831 N N . GLN A 1 106 ? -6.280 12.611 8.963 1.00 79.69 106 GLN A N 1
ATOM 832 C CA . GLN A 1 106 ? -5.017 12.185 8.386 1.00 79.69 106 GLN A CA 1
ATOM 833 C C . GLN A 1 106 ? -5.109 12.245 6.858 1.00 79.69 106 GLN A C 1
ATOM 835 O O . GLN A 1 106 ? -6.031 11.692 6.254 1.00 79.69 106 GLN A O 1
ATOM 840 N N . GLY A 1 107 ? -4.125 12.907 6.244 1.00 66.00 107 GLY A N 1
ATOM 841 C CA . GLY A 1 107 ? -4.062 13.159 4.804 1.00 66.00 107 GLY A CA 1
ATOM 842 C C . GLY A 1 107 ? -4.137 14.647 4.458 1.00 66.00 107 GLY A C 1
ATOM 843 O O . GLY A 1 107 ? -4.484 15.484 5.284 1.00 66.00 107 GLY A O 1
ATOM 844 N N . ASP A 1 108 ? -3.791 14.968 3.217 1.00 61.44 108 ASP A N 1
ATOM 845 C CA . ASP A 1 108 ? -3.741 16.317 2.640 1.00 61.44 108 ASP A CA 1
ATOM 846 C C . ASP A 1 108 ? -5.067 16.749 1.977 1.00 61.44 108 ASP A C 1
ATOM 848 O O . ASP A 1 108 ? -5.133 17.788 1.326 1.00 61.44 108 ASP A O 1
ATOM 852 N N . GLY A 1 109 ? -6.137 15.961 2.144 1.00 56.06 109 GLY A N 1
ATOM 853 C CA . GLY A 1 109 ? -7.488 16.259 1.649 1.00 56.06 109 GLY A CA 1
ATOM 854 C C . GLY A 1 109 ? -7.702 16.064 0.141 1.00 56.06 109 GLY A C 1
ATOM 855 O O . GLY A 1 109 ? -8.830 16.208 -0.319 1.00 56.06 109 GLY A O 1
ATOM 856 N N . SER A 1 110 ? -6.662 15.726 -0.630 1.00 58.22 110 SER A N 1
ATOM 857 C CA . SER A 1 110 ? -6.714 15.700 -2.102 1.00 58.22 110 SER A CA 1
ATOM 858 C C . SER A 1 110 ? -7.004 14.320 -2.714 1.00 58.22 110 SER A C 1
ATOM 860 O O . SER A 1 110 ? -7.522 14.245 -3.825 1.00 58.22 110 SER A O 1
ATOM 862 N N . SER A 1 111 ? -6.683 13.229 -2.009 1.00 76.88 111 SER A N 1
ATOM 863 C CA . SER A 1 111 ? -6.619 11.881 -2.602 1.00 76.88 111 SER A CA 1
ATOM 864 C C . SER A 1 111 ? -7.358 10.802 -1.801 1.00 76.88 111 SER A C 1
ATOM 866 O O . SER A 1 111 ? -8.116 10.020 -2.368 1.00 76.88 111 SER A O 1
ATOM 868 N N . PHE A 1 112 ? -7.175 10.773 -0.479 1.00 89.88 112 PHE A N 1
ATOM 869 C CA . PHE A 1 112 ? -7.894 9.894 0.447 1.00 89.88 112 PHE A CA 1
ATOM 870 C C . PHE A 1 112 ? -7.753 10.429 1.878 1.00 89.88 112 PHE A C 1
ATOM 872 O O . PHE A 1 112 ? -6.629 10.626 2.365 1.00 89.88 112 PHE A O 1
ATOM 879 N N . ALA A 1 113 ? -8.891 10.673 2.532 1.00 92.06 113 ALA A N 1
ATOM 880 C CA . ALA A 1 113 ? -8.967 11.145 3.909 1.00 92.06 113 ALA A CA 1
ATOM 881 C C . ALA A 1 113 ? -9.261 9.984 4.868 1.00 92.06 113 ALA A C 1
ATOM 883 O O . ALA A 1 113 ? -10.161 9.174 4.642 1.00 92.06 113 ALA A O 1
ATOM 884 N N . LEU A 1 114 ? -8.511 9.938 5.968 1.00 93.88 114 LEU A N 1
ATOM 885 C CA . LEU A 1 114 ? -8.775 9.061 7.104 1.00 93.88 114 LEU A CA 1
ATOM 886 C C . LEU A 1 114 ? -9.083 9.926 8.318 1.00 93.88 114 LEU A C 1
ATOM 888 O O . LEU A 1 114 ? -8.240 10.707 8.747 1.00 93.88 114 LEU A O 1
ATOM 892 N N . ILE A 1 115 ? -10.272 9.786 8.891 1.00 94.94 115 ILE A N 1
ATOM 893 C CA . ILE A 1 115 ? -10.632 10.475 10.128 1.00 94.94 115 ILE A CA 1
ATOM 894 C C . ILE A 1 115 ? -10.471 9.512 11.289 1.00 94.94 115 ILE A C 1
ATOM 896 O O . ILE A 1 115 ? -11.057 8.429 11.290 1.00 94.94 115 ILE A O 1
ATOM 900 N N . SER A 1 116 ? -9.693 9.923 12.284 1.00 95.50 116 SER A N 1
ATOM 901 C CA . SER A 1 116 ? -9.297 9.084 13.404 1.00 95.50 116 SER A CA 1
ATOM 902 C C . SER A 1 116 ? -9.790 9.623 14.742 1.00 95.50 116 SER A C 1
ATOM 904 O O . SER A 1 116 ? -9.772 10.828 14.985 1.00 95.50 116 SER A O 1
ATOM 906 N N . VAL A 1 117 ? -10.159 8.724 15.654 1.00 95.75 117 VAL A N 1
ATOM 907 C CA . VAL A 1 117 ? -10.438 9.035 17.061 1.00 95.75 117 VAL A CA 1
ATOM 908 C C . VAL A 1 117 ? -9.651 8.084 17.970 1.00 95.75 117 VAL A C 1
ATOM 910 O O . VAL A 1 117 ? 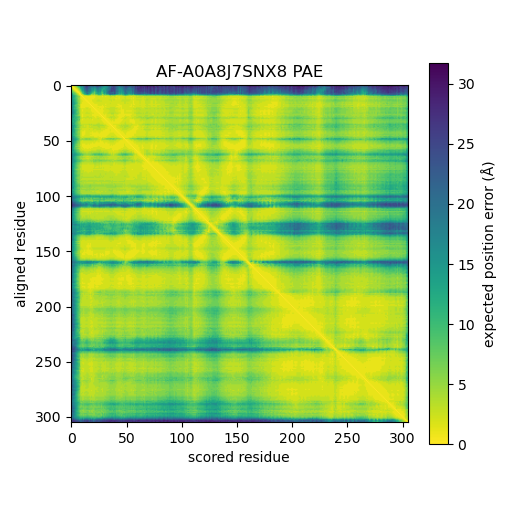-9.688 6.864 17.763 1.00 95.75 117 VAL A O 1
ATOM 913 N N . PRO A 1 118 ? -8.899 8.599 18.959 1.00 94.44 118 PRO A N 1
ATOM 914 C CA . PRO A 1 118 ? -8.271 7.747 19.954 1.00 94.44 118 PRO A CA 1
ATOM 915 C C . PRO A 1 118 ? -9.322 7.250 20.950 1.00 94.44 118 PRO A C 1
ATOM 917 O O . PRO A 1 118 ? -10.265 7.965 21.289 1.00 94.44 118 PRO A O 1
ATOM 920 N N . ALA A 1 119 ? -9.139 6.039 21.452 1.00 94.38 119 ALA A N 1
ATOM 921 C CA . ALA A 1 119 ? -9.934 5.471 22.526 1.00 94.38 119 ALA A CA 1
ATOM 922 C C . ALA A 1 119 ? -9.024 4.730 23.509 1.00 94.38 119 ALA A C 1
ATOM 924 O O . ALA A 1 119 ? -7.993 4.181 23.122 1.00 94.38 119 ALA A O 1
ATOM 925 N N . SER A 1 120 ? -9.410 4.684 24.776 1.00 93.69 120 SER A N 1
ATOM 926 C CA . SER A 1 120 ? -8.802 3.800 25.765 1.00 93.69 120 SER A CA 1
ATOM 927 C C . SER A 1 120 ? -9.881 3.140 26.605 1.00 93.69 120 SER A C 1
ATOM 929 O O . SER A 1 120 ? -10.932 3.730 26.840 1.00 93.69 120 SER A O 1
ATOM 931 N N . TYR A 1 121 ? -9.662 1.887 26.979 1.00 94.06 121 TYR A N 1
ATOM 932 C CA . TYR A 1 121 ? -10.615 1.109 27.763 1.00 94.06 121 TYR A CA 1
ATOM 933 C C . TYR A 1 121 ? -9.929 -0.112 28.368 1.00 94.06 121 TYR A C 1
ATOM 935 O O . TYR A 1 121 ? -8.931 -0.608 27.849 1.00 94.06 121 TYR A O 1
ATOM 943 N N . ASN A 1 122 ? -10.497 -0.624 29.453 1.00 92.44 122 ASN A N 1
ATOM 944 C CA . ASN A 1 122 ? -10.080 -1.875 30.066 1.00 92.44 122 ASN A CA 1
ATOM 945 C C . ASN A 1 122 ? -10.942 -3.019 29.540 1.00 92.44 122 ASN A C 1
ATOM 947 O O . ASN A 1 122 ? -12.167 -2.973 29.661 1.00 92.44 122 ASN A O 1
ATOM 951 N N . ILE A 1 123 ? -10.319 -4.063 28.998 1.00 89.50 123 ILE A N 1
ATOM 952 C CA . ILE A 1 123 ? -11.038 -5.284 28.617 1.00 89.50 123 ILE A CA 1
ATOM 953 C C . ILE A 1 123 ? -11.191 -6.158 29.863 1.00 89.50 123 ILE A C 1
ATOM 955 O O . ILE A 1 123 ? -10.193 -6.583 30.442 1.00 89.50 123 ILE A O 1
ATOM 959 N N . VAL A 1 124 ? -12.433 -6.428 30.277 1.00 89.44 124 VAL A N 1
ATOM 960 C CA . VAL A 1 124 ? -12.725 -7.199 31.504 1.00 89.44 124 VAL A CA 1
ATOM 961 C C . VAL A 1 124 ? -13.395 -8.543 31.247 1.00 89.44 124 VAL A C 1
ATOM 963 O O . VAL A 1 124 ? -13.396 -9.405 32.127 1.00 89.44 124 VAL A O 1
ATOM 966 N N . LYS A 1 125 ? -13.917 -8.762 30.036 1.00 87.75 125 LYS A N 1
ATOM 967 C CA . LYS A 1 125 ? -14.440 -10.058 29.590 1.00 87.75 125 LYS A CA 1
ATOM 968 C C . LYS A 1 125 ? -13.916 -10.422 28.209 1.00 87.75 125 LYS A C 1
ATOM 970 O O . LYS A 1 125 ? -13.782 -9.556 27.345 1.00 87.75 125 LYS A O 1
ATOM 975 N N . ASN A 1 126 ? -13.675 -11.710 27.985 1.00 79.00 126 ASN A N 1
ATOM 976 C CA . ASN A 1 126 ? -13.376 -12.230 26.656 1.00 79.00 126 ASN A CA 1
ATOM 977 C C . ASN A 1 126 ? -14.596 -12.040 25.733 1.00 79.00 126 ASN A C 1
ATOM 979 O O . ASN A 1 126 ? -15.723 -12.362 26.113 1.00 79.00 126 ASN A O 1
ATOM 983 N N . ALA A 1 127 ? -14.375 -11.533 24.516 1.00 73.81 127 ALA A N 1
ATOM 984 C CA . ALA A 1 127 ? -15.447 -11.244 23.561 1.00 73.81 127 ALA A CA 1
ATOM 985 C C . ALA A 1 127 ? -16.253 -12.489 23.143 1.00 73.81 127 ALA A C 1
ATOM 987 O O . ALA A 1 127 ? -17.442 -12.356 22.842 1.00 73.81 127 ALA A O 1
ATOM 988 N N . ASN A 1 128 ? -15.616 -13.666 23.162 1.00 75.31 128 ASN A N 1
ATOM 989 C CA . ASN A 1 128 ? -16.173 -14.927 22.676 1.00 75.31 128 ASN A CA 1
ATOM 990 C C . ASN A 1 128 ? -16.713 -15.827 23.798 1.00 75.31 128 ASN A C 1
ATOM 992 O O . ASN A 1 128 ? -17.697 -16.523 23.572 1.00 75.31 128 ASN A O 1
ATOM 996 N N . SER A 1 129 ? -16.089 -15.837 24.985 1.00 80.25 129 SER A N 1
ATOM 997 C CA . SER A 1 129 ? -16.482 -16.738 26.089 1.00 80.25 129 SER A CA 1
ATOM 998 C C . SER A 1 129 ? -17.239 -16.061 27.235 1.00 80.25 129 SER A C 1
ATOM 1000 O O . SER A 1 129 ? -17.745 -16.751 28.112 1.00 80.25 129 SER A O 1
ATOM 1002 N N . GLU A 1 130 ? -17.306 -14.725 27.261 1.00 82.38 130 GLU A N 1
ATOM 1003 C CA . GLU A 1 130 ? -17.817 -13.915 28.387 1.00 82.38 130 GLU A CA 1
ATOM 1004 C C . GLU A 1 130 ? -17.096 -14.126 29.731 1.00 82.38 130 GLU A C 1
ATOM 1006 O O . GLU A 1 130 ? -17.454 -13.512 30.743 1.00 82.38 130 GLU A O 1
ATOM 1011 N N . GLU A 1 131 ? -16.043 -14.941 29.749 1.00 85.88 131 GLU A N 1
ATOM 1012 C CA . GLU A 1 131 ? -15.224 -15.188 30.925 1.00 85.88 131 GLU A CA 1
ATOM 1013 C C . GLU A 1 131 ? -14.483 -13.917 31.330 1.00 85.88 131 GLU A C 1
ATOM 1015 O O . GLU A 1 131 ? -13.985 -13.165 30.485 1.00 85.88 131 GLU A O 1
ATOM 1020 N N . LYS A 1 132 ? -14.388 -13.687 32.644 1.00 85.00 132 LYS A N 1
ATOM 1021 C CA . LYS A 1 132 ? -13.597 -12.581 33.183 1.00 85.00 132 LYS A CA 1
ATOM 1022 C C . LYS A 1 132 ? -12.127 -12.784 32.835 1.00 85.00 132 LYS A C 1
ATOM 1024 O O . LYS A 1 132 ? -11.568 -13.845 33.099 1.00 85.00 132 LYS A O 1
ATOM 1029 N N . VAL A 1 133 ? -11.503 -11.739 32.310 1.00 84.62 133 VAL A N 1
ATOM 1030 C CA . VAL A 1 133 ? -10.064 -11.702 32.033 1.00 84.62 133 VAL A CA 1
ATOM 1031 C C . VAL A 1 133 ? -9.372 -10.736 32.987 1.00 84.62 133 VAL A C 1
ATOM 1033 O O . VAL A 1 133 ? -10.012 -9.875 33.594 1.00 84.62 133 VAL A O 1
ATOM 1036 N N . SER A 1 134 ? -8.055 -10.878 33.145 1.00 81.94 134 SER A N 1
ATOM 1037 C CA . SER A 1 134 ? -7.260 -9.874 33.852 1.00 81.94 134 SER A CA 1
ATOM 1038 C C . SER A 1 134 ? -7.403 -8.533 33.135 1.00 81.94 134 SER A C 1
ATOM 1040 O O . SER A 1 134 ? -7.037 -8.430 31.964 1.00 81.94 134 SER A O 1
ATOM 1042 N N . SER A 1 135 ? -7.936 -7.534 33.842 1.00 80.94 135 SER A N 1
ATOM 1043 C CA . SER A 1 135 ? -8.136 -6.184 33.314 1.00 80.94 135 SER A CA 1
ATOM 1044 C C . SER A 1 135 ? -6.818 -5.633 32.770 1.00 80.94 135 SER A C 1
ATOM 1046 O O . SER A 1 135 ? -5.843 -5.498 33.513 1.00 80.94 135 SER A O 1
ATOM 1048 N N . ARG A 1 136 ? -6.782 -5.363 31.464 1.00 82.38 136 ARG A N 1
ATOM 1049 C CA . ARG A 1 136 ? -5.640 -4.770 30.762 1.00 82.38 136 ARG A CA 1
ATOM 1050 C C . ARG A 1 136 ? -6.114 -3.485 30.103 1.00 82.38 136 ARG A C 1
ATOM 1052 O O . ARG A 1 136 ? -7.134 -3.498 29.412 1.00 82.38 136 ARG A O 1
ATOM 1059 N N . GLN A 1 137 ? -5.396 -2.393 30.356 1.00 88.69 137 GLN A N 1
ATOM 1060 C CA . GLN A 1 137 ? -5.663 -1.126 29.694 1.00 88.69 137 GLN A CA 1
ATOM 1061 C C . GLN A 1 137 ? -5.203 -1.226 28.244 1.00 88.69 137 GLN A C 1
ATOM 1063 O O . GLN A 1 137 ? -4.020 -1.432 27.969 1.00 88.69 137 GLN A O 1
ATOM 1068 N N . THR A 1 138 ? -6.157 -1.072 27.337 1.00 91.25 138 THR A N 1
ATOM 1069 C CA . THR A 1 138 ? -5.936 -1.061 25.898 1.00 91.25 138 THR A CA 1
ATOM 1070 C C . THR A 1 138 ? -6.080 0.361 25.394 1.00 91.25 138 THR A C 1
ATOM 1072 O O . THR A 1 138 ? -7.081 1.032 25.651 1.00 91.25 138 THR A O 1
ATOM 1075 N N . HIS A 1 139 ? -5.092 0.807 24.628 1.00 92.88 139 HIS A N 1
ATOM 1076 C CA . HIS A 1 139 ? -5.168 2.027 23.839 1.00 92.88 139 HIS A CA 1
ATOM 1077 C C . HIS A 1 139 ? -5.486 1.657 22.400 1.00 92.88 139 HIS A C 1
ATOM 1079 O O . HIS A 1 139 ? -4.978 0.671 21.871 1.00 92.88 139 HIS A O 1
ATOM 1085 N N . SER A 1 140 ? -6.335 2.443 21.749 1.00 94.00 140 SER A N 1
ATOM 1086 C CA . SER A 1 140 ? -6.718 2.216 20.368 1.00 94.00 140 SER A CA 1
ATOM 1087 C C . SER A 1 140 ? -6.819 3.516 19.585 1.00 94.00 140 SER A C 1
ATOM 1089 O O . SER A 1 140 ? -7.166 4.561 20.126 1.00 94.00 140 SER A O 1
ATOM 1091 N N . LEU A 1 141 ? -6.534 3.444 18.290 1.00 95.25 141 LEU A N 1
ATOM 1092 C CA . LEU A 1 141 ? -6.903 4.459 17.318 1.00 95.25 141 LEU A CA 1
ATOM 1093 C C . LEU A 1 141 ? -7.843 3.816 16.307 1.00 95.25 141 LEU A C 1
ATOM 1095 O O . LEU A 1 141 ? -7.501 2.810 15.680 1.00 95.25 141 LEU A O 1
ATOM 1099 N N . ILE A 1 142 ? -9.021 4.408 16.165 1.00 96.62 142 ILE A N 1
ATOM 1100 C CA . ILE A 1 142 ? -10.024 3.992 15.192 1.00 96.62 142 ILE A CA 1
ATOM 1101 C C . ILE A 1 142 ? -10.002 5.028 14.088 1.00 96.62 142 ILE A C 1
ATOM 1103 O O . ILE A 1 142 ? -10.216 6.201 14.368 1.00 96.62 142 ILE A O 1
ATOM 1107 N N . SER A 1 143 ? -9.730 4.602 12.863 1.00 97.19 143 SER A N 1
ATOM 1108 C CA . SER A 1 143 ? -9.704 5.465 11.683 1.00 97.19 143 SER A CA 1
ATOM 1109 C C . SER A 1 143 ? -10.726 4.977 10.674 1.00 97.19 143 SER A C 1
ATOM 1111 O O . SER A 1 143 ? -10.858 3.770 10.497 1.00 97.19 143 SER A O 1
ATOM 1113 N N . VAL A 1 144 ? -11.436 5.884 10.015 1.00 97.62 144 VAL A N 1
ATOM 1114 C CA . VAL A 1 144 ? -12.399 5.560 8.957 1.00 97.62 144 VAL A CA 1
ATOM 1115 C C . VAL A 1 144 ? -12.131 6.460 7.757 1.00 97.62 144 VAL A C 1
ATOM 1117 O O . VAL A 1 144 ? -11.877 7.651 7.917 1.00 97.62 144 VAL A O 1
ATOM 1120 N N . GLY A 1 145 ? -12.175 5.889 6.560 1.00 96.62 145 GLY A N 1
ATOM 1121 C CA . GLY A 1 145 ? -12.131 6.602 5.287 1.00 96.62 145 GLY A CA 1
ATOM 1122 C C . GLY A 1 145 ? -13.080 5.956 4.284 1.00 96.62 145 GLY A C 1
ATOM 1123 O O . GLY A 1 145 ? -13.598 4.870 4.543 1.00 96.62 145 GLY A O 1
ATOM 1124 N N . ILE A 1 146 ? -13.306 6.605 3.142 1.00 96.06 146 ILE A N 1
ATOM 1125 C CA . ILE A 1 146 ? -14.064 6.028 2.023 1.00 96.06 146 ILE A CA 1
ATOM 1126 C C . ILE A 1 146 ? -13.164 5.948 0.794 1.00 96.06 146 ILE A C 1
ATOM 1128 O O . ILE A 1 146 ? -12.534 6.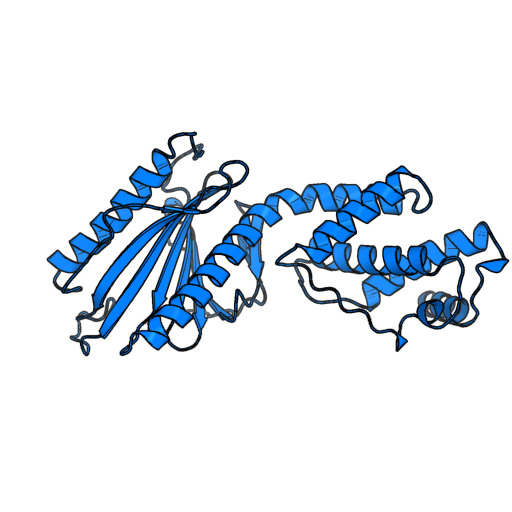934 0.420 1.00 96.06 146 ILE A O 1
ATOM 1132 N N . TYR A 1 147 ? -13.121 4.784 0.153 1.00 94.94 147 TYR A N 1
ATOM 1133 C CA . TYR A 1 147 ? -12.378 4.560 -1.083 1.00 94.94 147 TYR A CA 1
ATOM 1134 C C . TYR A 1 147 ? -13.110 3.550 -1.970 1.00 94.94 147 TYR A C 1
ATOM 1136 O O . TYR A 1 147 ? -13.557 2.520 -1.474 1.00 94.94 147 TYR A O 1
ATOM 1144 N N . ASN A 1 148 ? -13.246 3.843 -3.270 1.00 93.62 148 ASN A N 1
ATOM 1145 C CA . ASN A 1 148 ? -13.903 2.980 -4.265 1.00 93.62 148 ASN A CA 1
ATOM 1146 C C . ASN A 1 148 ? -15.186 2.301 -3.747 1.00 93.62 148 ASN A C 1
ATOM 1148 O O . ASN A 1 148 ? -15.298 1.077 -3.729 1.00 93.62 148 ASN A O 1
ATOM 1152 N N . ASN A 1 149 ? -16.160 3.111 -3.314 1.00 95.44 149 ASN A N 1
ATOM 1153 C CA . ASN A 1 149 ? -17.456 2.652 -2.803 1.00 95.44 149 ASN A CA 1
ATOM 1154 C C . ASN A 1 149 ? -17.395 1.799 -1.513 1.00 95.44 149 ASN A C 1
ATOM 1156 O O . ASN A 1 149 ? -18.346 1.090 -1.206 1.00 95.44 149 ASN A O 1
ATOM 1160 N N . HIS A 1 150 ? -16.305 1.865 -0.746 1.00 97.44 150 HIS A N 1
ATOM 1161 C CA . HIS A 1 150 ? -16.143 1.114 0.500 1.00 97.44 150 HIS A CA 1
ATOM 1162 C C . HIS A 1 150 ? -15.702 2.018 1.641 1.00 97.44 150 HIS A C 1
ATOM 1164 O O . HIS A 1 150 ? -14.879 2.915 1.455 1.00 97.44 150 HIS A O 1
ATOM 1170 N N . PHE A 1 151 ? -16.190 1.732 2.843 1.00 97.75 151 PHE A N 1
ATOM 1171 C CA . PHE A 1 151 ? -15.530 2.161 4.061 1.00 97.75 151 PHE A CA 1
ATOM 1172 C C . PHE A 1 151 ? -14.243 1.366 4.257 1.00 97.75 151 PHE A C 1
ATOM 1174 O O . PHE A 1 151 ? -14.236 0.136 4.186 1.00 97.75 151 PHE A O 1
ATOM 1181 N N . ILE A 1 152 ? -13.169 2.086 4.561 1.00 97.81 152 ILE A N 1
ATOM 1182 C CA . ILE A 1 152 ? -11.900 1.542 5.028 1.00 97.81 152 ILE A CA 1
ATOM 1183 C C . ILE A 1 152 ? -11.779 1.923 6.497 1.00 97.81 152 ILE A C 1
ATOM 1185 O O . ILE A 1 152 ? -11.470 3.069 6.829 1.00 97.81 152 ILE A O 1
ATOM 1189 N N . LYS A 1 153 ? -12.061 0.974 7.390 1.00 98.00 153 LYS A N 1
ATOM 1190 C CA . LYS A 1 153 ? -11.948 1.181 8.837 1.00 98.00 153 LYS A CA 1
ATOM 1191 C C . LYS A 1 153 ? -10.696 0.496 9.355 1.00 98.00 153 LYS A C 1
ATOM 1193 O O . LYS A 1 153 ? -10.509 -0.691 9.134 1.00 98.00 153 LYS A O 1
ATOM 1198 N N . ILE A 1 154 ? -9.868 1.214 10.098 1.00 98.06 154 ILE A N 1
ATOM 1199 C CA . ILE A 1 154 ? -8.663 0.682 10.728 1.00 98.06 154 ILE A CA 1
ATOM 1200 C C . ILE A 1 154 ? -8.832 0.789 12.235 1.00 98.06 154 ILE A C 1
ATOM 1202 O O . ILE A 1 154 ? -9.023 1.882 12.763 1.00 98.06 154 ILE A O 1
ATOM 1206 N N . ARG A 1 155 ? -8.732 -0.335 12.940 1.00 97.00 155 ARG A N 1
ATOM 1207 C CA . ARG A 1 155 ? -8.622 -0.361 14.399 1.00 97.00 155 ARG A CA 1
ATOM 1208 C C . ARG A 1 155 ? -7.223 -0.820 14.759 1.00 97.00 155 ARG A C 1
ATOM 1210 O O . ARG A 1 155 ? -6.922 -1.999 14.620 1.00 97.00 155 ARG A O 1
ATOM 1217 N N . TYR A 1 156 ? -6.387 0.107 15.204 1.00 96.94 156 TYR A N 1
ATOM 1218 C CA . TYR A 1 156 ? -5.086 -0.207 15.784 1.00 96.94 156 TYR A CA 1
ATOM 1219 C C . TYR A 1 156 ? -5.233 -0.219 17.299 1.00 96.94 156 TYR A C 1
ATOM 1221 O O . TYR A 1 156 ? -5.792 0.727 17.854 1.00 96.94 156 TYR A O 1
ATOM 1229 N N . SER A 1 157 ? -4.766 -1.261 17.973 1.00 94.94 157 SER A N 1
ATOM 1230 C CA . SER A 1 157 ? -4.835 -1.414 19.423 1.00 94.94 157 SER A CA 1
ATOM 1231 C C . SER A 1 157 ? -3.503 -1.907 19.974 1.00 94.94 157 SER A C 1
ATOM 1233 O O . SER A 1 157 ? -2.827 -2.713 19.339 1.00 94.94 157 SER A O 1
ATOM 1235 N N . PHE A 1 158 ? -3.125 -1.429 21.151 1.00 93.06 158 PHE A N 1
ATOM 1236 C CA . PHE A 1 158 ? -1.926 -1.862 21.856 1.00 93.06 158 PHE A CA 1
ATOM 1237 C C . PHE A 1 158 ? -2.109 -1.723 23.364 1.00 93.06 158 PHE A C 1
ATOM 1239 O O . PHE A 1 158 ? -2.891 -0.893 23.836 1.00 93.06 158 PHE A O 1
ATOM 1246 N N . ASP A 1 159 ? -1.342 -2.508 24.109 1.00 89.00 159 ASP A N 1
ATOM 1247 C CA . ASP A 1 159 ? -1.419 -2.549 25.561 1.00 89.00 159 ASP A CA 1
ATOM 1248 C C . ASP A 1 159 ? -0.041 -2.260 26.187 1.00 89.00 159 ASP A C 1
ATOM 1250 O O . ASP A 1 159 ? 0.910 -3.009 25.945 1.00 89.00 159 ASP A O 1
ATOM 1254 N N . HIS A 1 160 ? 0.063 -1.237 27.045 1.00 75.00 160 HIS A N 1
ATOM 1255 C CA . HIS A 1 160 ? 1.321 -0.856 27.710 1.00 75.00 160 HIS A CA 1
ATOM 1256 C C . HIS A 1 160 ? 1.144 -0.483 29.181 1.00 75.00 160 HIS A C 1
ATOM 1258 O O . HIS A 1 160 ? 0.070 -0.068 29.608 1.00 75.00 160 HIS A O 1
ATOM 1264 N N . ALA A 1 161 ? 2.227 -0.633 29.953 1.00 62.44 161 ALA A N 1
ATOM 1265 C CA . ALA A 1 161 ? 2.262 -0.325 31.386 1.00 62.44 161 ALA A CA 1
ATOM 1266 C C . ALA A 1 161 ? 3.014 0.979 31.718 1.00 62.44 161 ALA A C 1
ATOM 1268 O O . ALA A 1 161 ? 2.918 1.464 32.846 1.00 62.44 161 ALA A O 1
ATOM 1269 N N . LYS A 1 162 ? 3.787 1.535 30.772 1.00 74.50 162 LYS A N 1
ATOM 1270 C CA . LYS A 1 162 ? 4.640 2.717 30.978 1.00 74.50 162 LYS A CA 1
ATOM 1271 C C . LYS A 1 162 ? 4.528 3.714 29.825 1.00 74.50 162 LYS A C 1
ATOM 1273 O O . LYS A 1 162 ? 4.276 3.328 28.689 1.00 74.50 162 LYS A O 1
ATOM 1278 N N . GLN A 1 163 ? 4.752 4.995 30.124 1.00 75.00 163 GLN A N 1
ATOM 1279 C CA . GLN A 1 163 ? 4.572 6.097 29.171 1.00 75.00 163 GLN A CA 1
ATOM 1280 C C . GLN A 1 163 ? 5.572 6.076 28.000 1.00 75.00 163 GLN A C 1
ATOM 1282 O O . GLN A 1 163 ? 5.197 6.380 26.875 1.00 75.00 163 GLN A O 1
ATOM 1287 N N . ASP A 1 164 ? 6.823 5.683 28.231 1.00 78.38 164 ASP A N 1
ATOM 1288 C CA . ASP A 1 164 ? 7.854 5.581 27.188 1.00 78.38 164 ASP A CA 1
ATOM 1289 C C . ASP A 1 164 ? 7.553 4.479 26.157 1.00 78.38 164 ASP A C 1
ATOM 1291 O O . ASP A 1 164 ? 7.923 4.586 24.986 1.00 78.38 164 ASP A O 1
ATOM 1295 N N . GLU A 1 165 ? 6.845 3.428 26.571 1.00 82.31 165 GLU A N 1
ATOM 1296 C CA . GLU A 1 165 ? 6.335 2.397 25.665 1.00 82.31 165 GLU A CA 1
ATOM 1297 C C . GLU A 1 165 ? 5.151 2.912 24.831 1.00 82.31 165 GLU A C 1
ATOM 1299 O O . GLU A 1 165 ? 5.025 2.558 23.660 1.00 82.31 165 GLU A O 1
ATOM 1304 N N . VAL A 1 166 ? 4.321 3.793 25.403 1.00 82.44 166 VAL A N 1
ATOM 1305 C CA . VAL A 1 166 ? 3.182 4.414 24.708 1.00 82.44 166 VAL A CA 1
ATOM 1306 C C . VAL A 1 166 ? 3.651 5.300 23.554 1.00 82.44 166 VAL A C 1
ATOM 1308 O O . VAL A 1 166 ? 3.066 5.235 22.475 1.00 82.44 166 VAL A O 1
ATOM 1311 N N . ASP A 1 167 ? 4.711 6.090 23.735 1.00 86.12 167 ASP A N 1
ATOM 1312 C CA . ASP A 1 167 ? 5.217 6.974 22.674 1.00 86.12 167 ASP A CA 1
ATOM 1313 C C . ASP A 1 167 ? 5.760 6.170 21.482 1.00 86.12 167 ASP A C 1
ATOM 1315 O O . ASP A 1 167 ? 5.365 6.413 20.341 1.00 86.12 167 ASP A O 1
ATOM 1319 N N . LYS A 1 168 ? 6.556 5.124 21.742 1.00 87.94 168 LYS A N 1
ATOM 1320 C CA . LYS A 1 168 ? 7.026 4.196 20.695 1.00 87.94 168 LYS A CA 1
ATOM 1321 C C . LYS A 1 168 ? 5.871 3.481 19.996 1.00 87.94 168 LYS A C 1
ATOM 1323 O O . LYS A 1 168 ? 5.889 3.312 18.779 1.00 87.94 168 LYS A O 1
ATOM 1328 N N . ALA A 1 169 ? 4.852 3.066 20.747 1.00 88.19 169 ALA A N 1
ATOM 1329 C CA . ALA A 1 169 ? 3.664 2.441 20.176 1.00 88.19 169 ALA A CA 1
ATOM 1330 C C . ALA A 1 169 ? 2.860 3.411 19.301 1.00 88.19 169 ALA A C 1
ATOM 1332 O O . ALA A 1 169 ? 2.320 3.000 18.275 1.00 88.19 169 ALA A O 1
ATOM 1333 N N . ASN A 1 170 ? 2.808 4.695 19.667 1.00 89.94 170 ASN A N 1
ATOM 1334 C CA . ASN A 1 170 ? 2.188 5.737 18.853 1.00 89.94 170 ASN A CA 1
ATOM 1335 C C . ASN A 1 170 ? 2.967 5.983 17.553 1.00 89.94 170 ASN A C 1
ATOM 1337 O O . ASN A 1 170 ? 2.343 6.046 16.499 1.00 89.94 170 ASN A O 1
ATOM 1341 N N . GLU A 1 171 ? 4.301 6.052 17.593 1.00 91.31 171 GLU A N 1
ATOM 1342 C CA . GLU A 1 171 ? 5.131 6.159 16.380 1.00 91.31 171 GLU A CA 1
ATOM 1343 C C . GLU A 1 171 ? 4.904 4.965 15.444 1.00 91.31 171 GLU A C 1
ATOM 1345 O O . GLU A 1 171 ? 4.670 5.125 14.244 1.00 91.31 171 GLU A O 1
ATOM 1350 N N . GLN A 1 172 ? 4.903 3.761 16.015 1.00 93.50 172 GLN A N 1
ATOM 1351 C CA . GLN A 1 172 ? 4.671 2.518 15.294 1.00 93.50 172 GLN A CA 1
ATOM 1352 C C . GLN A 1 172 ? 3.260 2.451 14.684 1.00 93.50 172 GLN A C 1
ATOM 1354 O O . GLN A 1 172 ? 3.089 2.024 13.538 1.00 93.50 172 GLN A O 1
ATOM 1359 N N . ARG A 1 173 ? 2.248 2.906 15.428 1.00 94.44 173 ARG A N 1
ATOM 1360 C CA . ARG A 1 173 ? 0.875 3.070 14.944 1.00 94.44 173 ARG A CA 1
ATOM 1361 C C . ARG A 1 173 ? 0.821 4.048 13.779 1.00 94.44 173 ARG A C 1
ATOM 1363 O O . ARG A 1 173 ? 0.207 3.743 12.764 1.00 94.44 173 ARG A O 1
ATOM 1370 N N . ASP A 1 174 ? 1.433 5.217 13.914 1.00 93.31 174 ASP A N 1
ATOM 1371 C CA . ASP A 1 174 ? 1.360 6.265 12.896 1.00 93.31 174 ASP A CA 1
ATOM 1372 C C . ASP A 1 174 ? 2.081 5.839 11.610 1.00 93.31 174 ASP A C 1
ATOM 1374 O O . ASP A 1 174 ? 1.604 6.133 10.513 1.00 93.31 174 ASP A O 1
ATOM 1378 N N . ALA A 1 175 ? 3.175 5.077 11.723 1.00 94.00 175 ALA A N 1
ATOM 1379 C CA . ALA A 1 175 ? 3.811 4.410 10.588 1.00 94.00 175 ALA A CA 1
ATOM 1380 C C . ALA A 1 175 ? 2.877 3.378 9.931 1.00 94.00 175 ALA A C 1
ATOM 1382 O O . ALA A 1 175 ? 2.726 3.379 8.710 1.00 94.00 175 ALA A O 1
ATOM 1383 N N . PHE A 1 176 ? 2.193 2.544 10.725 1.00 95.56 176 PHE A N 1
ATOM 1384 C CA . PHE A 1 176 ? 1.223 1.576 10.208 1.00 95.56 176 PHE A CA 1
ATOM 1385 C C . PHE A 1 176 ? 0.090 2.267 9.436 1.00 95.56 176 PHE A C 1
ATOM 1387 O O . PHE A 1 176 ? -0.169 1.922 8.285 1.00 95.56 176 PHE A O 1
ATOM 1394 N N . ILE A 1 177 ? -0.556 3.281 10.026 1.00 94.94 177 ILE A N 1
ATOM 1395 C CA . ILE A 1 177 ? -1.662 4.006 9.378 1.00 94.94 177 ILE A CA 1
ATOM 1396 C C . ILE A 1 177 ? -1.192 4.701 8.096 1.00 94.94 177 ILE A C 1
ATOM 1398 O O . ILE A 1 177 ? -1.878 4.627 7.075 1.00 94.94 177 ILE A O 1
ATOM 1402 N N . ARG A 1 178 ? -0.007 5.326 8.111 1.00 93.19 178 ARG A N 1
ATOM 1403 C CA . ARG A 1 178 ? 0.585 5.954 6.921 1.00 93.19 178 ARG A CA 1
ATOM 1404 C C . ARG A 1 178 ? 0.804 4.948 5.794 1.00 93.19 178 ARG A C 1
ATOM 1406 O O . ARG A 1 178 ? 0.463 5.249 4.653 1.00 93.19 178 ARG A O 1
ATOM 1413 N N . ASN A 1 179 ? 1.309 3.757 6.105 1.00 93.62 179 ASN A N 1
ATOM 1414 C CA . ASN A 1 179 ? 1.559 2.727 5.101 1.00 93.62 179 ASN A CA 1
ATOM 1415 C C . ASN A 1 179 ? 0.259 2.109 4.568 1.00 93.62 179 ASN A C 1
ATOM 1417 O O . ASN A 1 179 ? 0.160 1.872 3.367 1.00 93.62 179 ASN A O 1
ATOM 1421 N N . VAL A 1 180 ? -0.770 1.922 5.408 1.00 95.19 180 VAL A N 1
ATOM 1422 C CA . VAL A 1 180 ? -2.108 1.521 4.930 1.00 95.19 180 VAL A CA 1
ATOM 1423 C C . VAL A 1 180 ? -2.688 2.584 4.001 1.00 95.19 180 VAL A C 1
ATOM 1425 O O . VAL A 1 180 ? -3.213 2.247 2.944 1.00 95.19 180 VAL A O 1
ATOM 1428 N N . ARG A 1 181 ? -2.554 3.871 4.346 1.00 93.44 181 ARG A N 1
ATOM 1429 C CA . ARG A 1 181 ? -2.955 4.971 3.460 1.00 93.44 181 ARG A CA 1
ATOM 1430 C C . ARG A 1 181 ? -2.215 4.898 2.122 1.00 93.44 181 ARG A C 1
ATOM 1432 O O . ARG A 1 181 ? -2.858 5.032 1.087 1.00 93.44 181 ARG A O 1
ATOM 1439 N N . GLY A 1 182 ? -0.907 4.635 2.146 1.00 91.94 182 GLY A N 1
ATOM 1440 C CA . GLY A 1 182 ? -0.112 4.347 0.950 1.00 91.94 182 GLY A CA 1
ATOM 1441 C C . GLY A 1 182 ? -0.747 3.236 0.115 1.00 91.94 182 GLY A C 1
ATOM 1442 O O . GLY A 1 182 ? -1.117 3.481 -1.023 1.00 91.94 182 GLY A O 1
ATOM 1443 N N . CYS A 1 183 ? -1.018 2.074 0.714 1.00 93.31 183 CYS A N 1
ATOM 1444 C CA . CYS A 1 183 ? -1.646 0.928 0.043 1.00 93.31 183 CYS A CA 1
ATOM 1445 C C . CYS A 1 183 ? -3.010 1.248 -0.604 1.00 93.31 183 CYS A C 1
ATOM 1447 O O . CYS A 1 183 ? -3.365 0.662 -1.624 1.00 93.31 183 CYS A O 1
ATOM 1449 N N . VAL A 1 184 ? -3.792 2.164 -0.021 1.00 93.25 184 VAL A N 1
ATOM 1450 C CA . VAL A 1 184 ? -5.056 2.628 -0.618 1.00 93.25 184 VAL A CA 1
ATOM 1451 C C . VAL A 1 184 ? -4.800 3.480 -1.862 1.00 93.25 184 VAL A C 1
ATOM 1453 O O . VAL A 1 184 ? -5.466 3.301 -2.877 1.00 93.25 184 VAL A O 1
ATOM 1456 N N . LEU A 1 185 ? -3.827 4.388 -1.802 1.00 90.06 185 LEU A N 1
ATOM 1457 C CA . LEU A 1 185 ? -3.476 5.270 -2.918 1.00 90.06 185 LEU A CA 1
ATOM 1458 C C . LEU A 1 185 ? -2.811 4.512 -4.078 1.00 90.06 185 LEU A C 1
ATOM 1460 O O . LEU A 1 185 ? -3.061 4.827 -5.241 1.00 90.06 185 LEU A O 1
ATOM 1464 N N . GLU A 1 186 ? -2.038 3.472 -3.767 1.00 88.94 186 GLU A N 1
ATOM 1465 C CA . GLU A 1 186 ? -1.391 2.564 -4.725 1.00 88.94 186 GLU A CA 1
ATOM 1466 C C . GLU A 1 186 ? -2.366 1.944 -5.729 1.00 88.94 186 GLU A C 1
ATOM 1468 O O . GLU A 1 186 ? -2.039 1.781 -6.907 1.00 88.94 186 GLU A O 1
ATOM 1473 N N . ALA A 1 187 ? -3.589 1.635 -5.289 1.00 86.94 187 ALA A N 1
ATOM 1474 C CA . ALA A 1 187 ? -4.604 1.028 -6.144 1.00 86.94 187 ALA A CA 1
ATOM 1475 C C . ALA A 1 187 ? -4.967 1.915 -7.353 1.00 86.94 187 ALA A C 1
ATOM 1477 O O . ALA A 1 187 ? -5.285 1.382 -8.415 1.00 86.94 187 ALA A O 1
ATOM 1478 N N . ASN A 1 188 ? -4.843 3.243 -7.230 1.00 84.94 188 ASN A N 1
ATOM 1479 C CA . ASN A 1 188 ? -5.033 4.174 -8.347 1.00 84.94 188 ASN A CA 1
ATOM 1480 C C . ASN A 1 188 ? -3.789 4.285 -9.242 1.00 84.94 188 ASN A C 1
ATOM 1482 O O . ASN A 1 188 ? -3.914 4.421 -10.455 1.00 84.94 188 ASN A O 1
ATOM 1486 N N . LEU A 1 189 ? -2.590 4.230 -8.654 1.00 89.00 189 LEU A N 1
ATOM 1487 C CA . LEU A 1 189 ? -1.331 4.457 -9.375 1.00 89.00 189 LEU A CA 1
ATOM 1488 C C . LEU A 1 189 ? -0.978 3.303 -10.314 1.00 89.00 189 LEU A C 1
ATOM 1490 O O . LEU A 1 189 ? -0.351 3.507 -11.352 1.00 89.00 189 LEU A O 1
ATOM 1494 N N . LYS A 1 190 ? -1.407 2.085 -9.975 1.00 86.62 190 LYS A N 1
ATOM 1495 C CA . LYS A 1 190 ? -1.059 0.868 -10.712 1.00 86.62 190 LYS A CA 1
ATOM 1496 C C . LYS A 1 190 ? -1.378 0.946 -12.210 1.00 86.62 190 LYS A C 1
ATOM 1498 O O . LYS A 1 190 ? -0.587 0.481 -13.032 1.00 86.62 190 LYS A O 1
ATOM 1503 N N . GLU A 1 191 ? -2.528 1.514 -12.570 1.00 88.31 191 GLU A N 1
ATOM 1504 C CA . GLU A 1 191 ? -2.936 1.646 -13.972 1.00 88.31 191 GLU A CA 1
ATOM 1505 C C . GLU A 1 191 ? -2.043 2.641 -14.726 1.00 88.31 191 GLU A C 1
ATOM 1507 O O . GLU A 1 191 ? -1.585 2.353 -15.833 1.00 88.31 191 GLU A O 1
ATOM 1512 N N . ASP A 1 192 ? -1.752 3.787 -14.113 1.00 92.81 192 ASP A N 1
ATOM 1513 C CA . ASP A 1 192 ? -0.949 4.842 -14.728 1.00 92.81 192 ASP A CA 1
ATOM 1514 C C . ASP A 1 192 ? 0.516 4.425 -14.886 1.00 92.81 192 ASP A C 1
ATOM 1516 O O . ASP A 1 192 ? 1.116 4.638 -15.942 1.00 92.81 192 ASP A O 1
ATOM 1520 N N . ILE A 1 193 ? 1.070 3.709 -13.905 1.00 96.00 193 ILE A N 1
ATOM 1521 C CA . ILE A 1 193 ? 2.401 3.105 -14.031 1.00 96.00 193 ILE A CA 1
ATOM 1522 C C . ILE A 1 193 ? 2.418 2.026 -15.114 1.00 96.00 193 ILE A C 1
ATOM 1524 O O . ILE A 1 193 ? 3.364 1.964 -15.898 1.00 96.00 193 ILE A O 1
ATOM 1528 N N . GLY A 1 194 ? 1.349 1.234 -15.241 1.00 95.25 194 GLY A N 1
ATOM 1529 C CA . GLY A 1 194 ? 1.179 0.303 -16.358 1.00 95.25 194 GLY A CA 1
ATOM 1530 C C . GLY A 1 194 ? 1.249 0.993 -17.728 1.00 95.25 194 GLY A C 1
ATOM 1531 O O . GLY A 1 194 ? 1.930 0.498 -18.629 1.00 95.25 194 GLY A O 1
ATOM 1532 N N . LYS A 1 195 ? 0.615 2.165 -17.881 1.00 96.62 195 LYS A N 1
ATOM 1533 C CA . LYS A 1 195 ? 0.699 2.985 -19.107 1.00 96.62 195 LYS A CA 1
ATOM 1534 C C . LYS A 1 195 ? 2.121 3.500 -19.344 1.00 96.62 195 LYS A C 1
ATOM 1536 O O . LYS A 1 195 ? 2.630 3.379 -20.456 1.00 96.62 195 LYS A O 1
ATOM 1541 N N . ASN A 1 196 ? 2.795 4.003 -18.310 1.00 98.06 196 ASN A N 1
ATOM 1542 C CA . ASN A 1 196 ? 4.180 4.475 -18.417 1.00 98.06 196 ASN A CA 1
ATOM 1543 C C . ASN A 1 196 ? 5.146 3.352 -18.828 1.00 98.06 196 ASN A C 1
ATOM 1545 O O . ASN A 1 196 ? 6.023 3.564 -19.667 1.00 98.06 196 ASN A O 1
ATOM 1549 N N . ILE A 1 197 ? 4.955 2.135 -18.310 1.00 98.19 197 ILE A N 1
ATOM 1550 C CA . ILE A 1 197 ? 5.733 0.956 -18.716 1.00 98.19 197 ILE A CA 1
ATOM 1551 C C . ILE A 1 197 ? 5.527 0.655 -20.207 1.00 98.19 197 ILE A C 1
ATOM 1553 O O . ILE A 1 197 ? 6.494 0.350 -20.910 1.00 98.19 197 ILE A O 1
ATOM 1557 N N . GLN A 1 198 ? 4.294 0.755 -20.713 1.00 97.88 198 GLN A N 1
ATOM 1558 C CA . GLN A 1 198 ? 4.009 0.563 -22.139 1.00 97.88 198 GLN A CA 1
ATOM 1559 C C . GLN A 1 198 ? 4.693 1.630 -23.002 1.00 97.88 198 GLN A C 1
ATOM 1561 O O . GLN A 1 198 ? 5.419 1.268 -23.927 1.00 97.88 198 GLN A O 1
ATOM 1566 N N . ILE A 1 199 ? 4.561 2.913 -22.640 1.00 98.00 199 ILE A N 1
ATOM 1567 C CA . ILE A 1 199 ? 5.229 4.036 -23.324 1.00 98.00 199 ILE A CA 1
ATOM 1568 C C . ILE A 1 199 ? 6.744 3.801 -23.395 1.00 98.00 199 ILE A C 1
ATOM 1570 O O . ILE A 1 199 ? 7.357 3.930 -24.456 1.00 98.00 199 ILE A O 1
ATOM 1574 N N . TYR A 1 200 ? 7.357 3.401 -22.278 1.00 98.31 200 TYR A N 1
ATOM 1575 C CA . TYR A 1 200 ? 8.781 3.086 -22.235 1.00 98.31 200 TYR A CA 1
ATOM 1576 C C . TYR A 1 200 ? 9.148 1.911 -23.156 1.00 98.31 200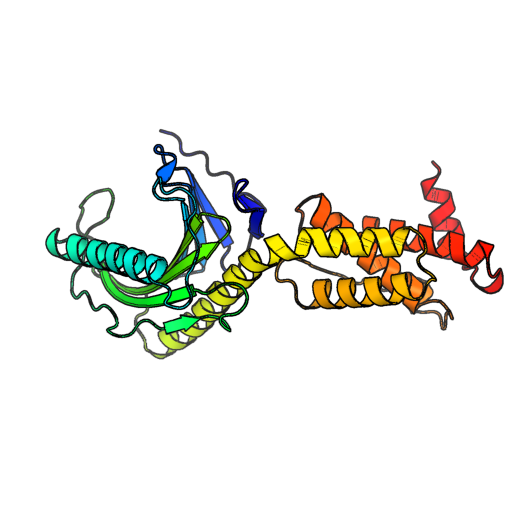 TYR A C 1
ATOM 1578 O O . TYR A 1 200 ? 10.163 1.946 -23.855 1.00 98.31 200 TYR A O 1
ATOM 1586 N N . ARG A 1 201 ? 8.336 0.849 -23.178 1.00 97.31 201 ARG A N 1
ATOM 1587 C CA . ARG A 1 201 ? 8.631 -0.364 -23.953 1.00 97.31 201 ARG A CA 1
ATOM 1588 C C . ARG A 1 201 ? 8.535 -0.166 -25.458 1.00 97.31 201 ARG A C 1
ATOM 1590 O O . ARG A 1 201 ? 9.350 -0.760 -26.173 1.00 97.31 201 ARG A O 1
ATOM 1597 N N . GLU A 1 202 ? 7.595 0.658 -25.915 1.00 97.00 202 GLU A N 1
ATOM 1598 C CA . GLU A 1 202 ? 7.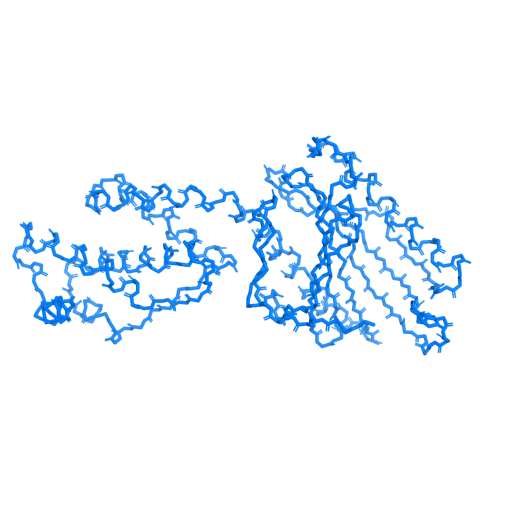391 0.971 -27.332 1.00 97.00 202 GLU A CA 1
ATOM 1599 C C . GLU A 1 202 ? 8.635 1.605 -27.965 1.00 97.00 202 GLU A C 1
ATOM 1601 O O . GLU A 1 202 ? 9.079 1.173 -29.031 1.00 97.00 202 GLU A O 1
ATOM 1606 N N . ASN A 1 203 ? 9.242 2.593 -27.301 1.00 95.62 203 ASN A N 1
ATOM 1607 C CA . ASN A 1 203 ? 10.477 3.217 -27.768 1.00 95.62 203 ASN A CA 1
ATOM 1608 C C . ASN A 1 203 ? 11.315 3.763 -26.598 1.00 95.62 203 ASN A C 1
ATOM 1610 O O . ASN A 1 203 ? 11.260 4.963 -26.329 1.00 95.62 203 ASN A O 1
ATOM 1614 N N . PRO A 1 204 ? 12.173 2.942 -25.960 1.00 96.00 204 PRO A N 1
ATOM 1615 C CA . PRO A 1 204 ? 12.877 3.304 -24.719 1.00 96.00 204 PRO A CA 1
ATOM 1616 C C . PRO A 1 204 ? 13.891 4.452 -24.869 1.00 96.00 204 PRO A C 1
ATOM 1618 O O . PRO A 1 204 ? 14.506 4.876 -23.895 1.00 96.00 204 PRO A O 1
ATOM 1621 N N . TYR A 1 205 ? 14.082 4.959 -26.089 1.00 92.94 205 TYR A N 1
ATOM 1622 C CA . TYR A 1 205 ? 15.043 6.008 -26.423 1.00 92.94 205 TYR A CA 1
ATOM 1623 C C . TYR A 1 205 ? 14.384 7.361 -26.714 1.00 92.94 205 TYR A C 1
ATOM 1625 O O . TYR A 1 205 ? 15.095 8.336 -26.969 1.00 92.94 205 TYR A O 1
ATOM 1633 N N . SER A 1 206 ? 13.049 7.428 -26.733 1.00 95.31 206 SER A N 1
ATOM 1634 C CA . SER A 1 206 ? 12.319 8.670 -26.992 1.00 95.31 206 SER A CA 1
ATOM 1635 C C . SER A 1 206 ? 12.305 9.592 -25.766 1.00 95.31 206 SER A C 1
ATOM 1637 O O . SER A 1 206 ? 12.645 9.187 -24.652 1.00 95.31 206 SER A O 1
ATOM 1639 N N . ASN A 1 207 ? 11.919 10.855 -25.959 1.00 96.00 207 ASN A N 1
ATOM 1640 C CA . ASN A 1 207 ? 11.770 11.789 -24.839 1.00 96.00 207 ASN A CA 1
ATOM 1641 C C . ASN A 1 207 ? 10.581 11.402 -23.948 1.00 96.00 207 ASN A C 1
ATOM 1643 O O . ASN A 1 207 ? 10.661 11.524 -22.730 1.00 96.00 207 ASN A O 1
ATOM 1647 N N . GLU A 1 208 ? 9.517 10.877 -24.552 1.00 97.38 208 GLU A N 1
ATOM 1648 C CA . GLU A 1 208 ? 8.333 10.365 -23.863 1.00 97.38 208 GLU A CA 1
ATOM 1649 C C . GLU A 1 208 ? 8.698 9.173 -22.973 1.00 97.38 208 GLU A C 1
ATOM 1651 O O . GLU A 1 208 ? 8.305 9.136 -21.811 1.00 97.38 208 GLU A O 1
ATOM 1656 N N . ALA A 1 209 ? 9.529 8.247 -23.463 1.00 96.62 209 ALA A N 1
ATOM 1657 C CA . ALA A 1 209 ? 10.019 7.133 -22.660 1.00 96.62 209 ALA A CA 1
ATOM 1658 C C . ALA A 1 209 ? 10.913 7.582 -21.497 1.00 96.62 209 ALA A C 1
ATOM 1660 O O . ALA A 1 209 ? 10.854 6.981 -20.429 1.00 96.62 209 ALA A O 1
ATOM 1661 N N . LYS A 1 210 ? 11.713 8.645 -21.656 1.00 95.69 210 LYS A N 1
ATOM 1662 C CA . LYS A 1 210 ? 12.504 9.213 -20.548 1.00 95.69 210 LYS A CA 1
ATOM 1663 C C . LYS A 1 210 ? 11.617 9.827 -19.465 1.00 95.69 210 LYS A C 1
ATOM 1665 O O . LYS A 1 210 ? 11.905 9.643 -18.287 1.00 95.69 210 LYS A O 1
ATOM 1670 N N . ALA A 1 211 ? 10.550 10.523 -19.860 1.00 97.19 211 ALA A N 1
ATOM 1671 C CA . ALA A 1 211 ? 9.562 11.048 -18.920 1.00 97.19 211 ALA A CA 1
ATOM 1672 C C . ALA A 1 211 ? 8.826 9.906 -18.202 1.00 97.19 211 ALA A C 1
ATOM 1674 O O . ALA A 1 211 ? 8.787 9.884 -16.978 1.00 97.19 211 ALA A O 1
ATOM 1675 N N . ALA A 1 212 ? 8.348 8.905 -18.946 1.00 97.75 212 ALA A N 1
ATOM 1676 C CA . ALA A 1 212 ? 7.703 7.724 -18.377 1.00 97.75 212 ALA A CA 1
ATOM 1677 C C . ALA A 1 212 ? 8.629 6.960 -17.418 1.00 97.75 212 ALA A C 1
ATOM 1679 O O . ALA A 1 212 ? 8.201 6.523 -16.355 1.00 97.75 212 ALA A O 1
ATOM 1680 N N . LEU A 1 213 ? 9.913 6.833 -17.764 1.00 97.38 213 LEU A N 1
ATOM 1681 C CA . LEU A 1 213 ? 10.915 6.220 -16.903 1.00 97.38 213 LEU A CA 1
ATOM 1682 C C . LEU A 1 213 ? 11.076 6.996 -15.589 1.00 97.38 213 LEU A C 1
ATOM 1684 O O . LEU A 1 213 ? 11.120 6.365 -14.540 1.00 97.38 213 LEU A O 1
ATOM 1688 N N . ALA A 1 214 ? 11.131 8.331 -15.629 1.00 96.62 214 ALA A N 1
ATOM 1689 C CA . ALA A 1 214 ? 11.223 9.155 -14.422 1.00 96.62 214 ALA A CA 1
ATOM 1690 C C . ALA A 1 214 ? 10.035 8.918 -13.474 1.00 96.62 214 ALA A C 1
ATOM 1692 O O . ALA A 1 214 ? 10.250 8.689 -12.289 1.00 96.62 214 ALA A O 1
ATOM 1693 N N . GLU A 1 215 ? 8.811 8.858 -14.003 1.00 96.81 215 GLU A N 1
ATOM 1694 C CA . GLU A 1 215 ? 7.611 8.539 -13.216 1.00 96.81 215 GLU A CA 1
ATOM 1695 C C . GLU A 1 215 ? 7.665 7.120 -12.620 1.00 96.81 215 GLU A C 1
ATOM 1697 O O . GLU A 1 215 ? 7.313 6.914 -11.461 1.00 96.81 215 GLU A O 1
ATOM 1702 N N . ILE A 1 216 ? 8.157 6.129 -13.378 1.00 97.31 216 ILE A N 1
ATOM 1703 C CA . ILE A 1 216 ? 8.354 4.756 -12.875 1.00 97.31 216 ILE A CA 1
ATOM 1704 C C . ILE A 1 216 ? 9.390 4.727 -11.743 1.00 97.31 216 ILE A C 1
ATOM 1706 O O . ILE A 1 216 ? 9.218 3.983 -10.780 1.00 97.31 216 ILE A O 1
ATOM 1710 N N . PHE A 1 217 ? 10.458 5.521 -11.846 1.00 95.19 217 PHE A N 1
ATOM 1711 C CA . PHE A 1 217 ? 11.468 5.645 -10.795 1.00 95.19 217 PHE A CA 1
ATOM 1712 C C . PHE A 1 217 ? 10.894 6.265 -9.527 1.00 95.19 217 PHE A C 1
ATOM 1714 O O . PHE A 1 217 ? 11.046 5.673 -8.462 1.00 95.19 217 PHE A O 1
ATOM 1721 N N . THR A 1 218 ? 10.216 7.410 -9.643 1.00 94.19 218 THR A N 1
ATOM 1722 C CA . THR A 1 218 ? 9.560 8.067 -8.505 1.00 94.19 218 THR A CA 1
ATOM 1723 C C . THR A 1 218 ? 8.575 7.117 -7.837 1.00 94.19 218 THR A C 1
ATOM 1725 O O . THR A 1 218 ? 8.613 6.939 -6.624 1.00 94.19 218 THR A O 1
ATOM 1728 N N . TYR A 1 219 ? 7.770 6.407 -8.627 1.00 93.50 219 TYR A N 1
ATOM 1729 C CA . TYR A 1 219 ? 6.878 5.381 -8.108 1.00 93.50 219 TYR A CA 1
ATOM 1730 C C . TYR A 1 219 ? 7.618 4.263 -7.364 1.00 93.50 219 TYR A C 1
ATOM 1732 O O . TYR A 1 219 ? 7.240 3.912 -6.253 1.00 93.50 219 TYR A O 1
ATOM 1740 N N . ALA A 1 220 ? 8.683 3.707 -7.944 1.00 93.00 220 ALA A N 1
ATOM 1741 C CA . ALA A 1 220 ? 9.449 2.636 -7.313 1.00 93.00 220 ALA A CA 1
ATOM 1742 C C . ALA A 1 220 ? 10.163 3.076 -6.021 1.00 93.00 220 ALA A C 1
ATOM 1744 O O . ALA A 1 220 ? 10.423 2.233 -5.166 1.00 93.00 220 ALA A O 1
ATOM 1745 N N . GLU A 1 221 ? 10.498 4.362 -5.893 1.00 90.31 221 GLU A N 1
ATOM 1746 C CA . GLU A 1 221 ? 11.129 4.944 -4.704 1.00 90.31 221 GLU A CA 1
ATOM 1747 C C . GLU A 1 221 ? 10.118 5.235 -3.587 1.00 90.31 221 GLU A C 1
ATOM 1749 O O . GLU A 1 221 ? 10.403 4.994 -2.414 1.00 90.31 221 GLU A O 1
ATOM 1754 N N . GLU A 1 222 ? 8.938 5.745 -3.941 1.00 89.44 222 GLU A N 1
ATOM 1755 C CA . GLU A 1 222 ? 7.930 6.191 -2.973 1.00 89.44 222 GLU A CA 1
ATOM 1756 C C . GLU A 1 222 ? 6.917 5.103 -2.595 1.00 89.44 222 GLU A C 1
ATOM 1758 O O . GLU A 1 222 ? 6.236 5.218 -1.570 1.00 89.44 222 GLU A O 1
ATOM 1763 N N . SER A 1 223 ? 6.801 4.051 -3.408 1.00 89.50 223 SER A N 1
ATOM 1764 C CA . SER A 1 223 ? 5.810 3.002 -3.203 1.00 89.50 223 SER A CA 1
ATOM 1765 C C . SER A 1 223 ? 6.060 2.212 -1.922 1.00 89.50 223 SER A C 1
ATOM 1767 O O . SER A 1 223 ? 7.163 1.748 -1.638 1.00 89.50 223 SER A O 1
ATOM 1769 N N . VAL A 1 224 ? 4.983 1.968 -1.175 1.00 86.88 224 VAL A N 1
ATOM 1770 C CA . VAL A 1 224 ? 5.008 1.080 0.003 1.00 86.88 224 VAL A CA 1
ATOM 1771 C C . VAL A 1 224 ? 4.950 -0.403 -0.373 1.00 86.88 224 VAL A C 1
ATOM 1773 O O . VAL A 1 224 ? 5.087 -1.259 0.500 1.00 86.88 224 VAL A O 1
ATOM 1776 N N . LEU A 1 225 ? 4.701 -0.704 -1.649 1.00 88.75 225 LEU A N 1
ATOM 1777 C CA . LEU A 1 225 ? 4.585 -2.058 -2.178 1.00 88.75 225 LEU A CA 1
ATOM 1778 C C . LEU A 1 225 ? 5.835 -2.463 -2.960 1.00 88.75 225 LEU A C 1
ATOM 1780 O O . LEU A 1 225 ? 6.274 -3.599 -2.851 1.00 88.75 225 LEU A O 1
ATOM 1784 N N . ILE A 1 226 ? 6.413 -1.573 -3.764 1.00 90.69 226 ILE A N 1
ATOM 1785 C CA . ILE A 1 226 ? 7.514 -1.953 -4.652 1.00 90.69 226 ILE A CA 1
ATOM 1786 C C . ILE A 1 226 ? 8.820 -2.152 -3.878 1.00 90.69 226 ILE A C 1
ATOM 1788 O O . ILE A 1 226 ? 9.261 -1.299 -3.116 1.00 90.69 226 ILE A O 1
ATOM 1792 N N . SER A 1 227 ? 9.488 -3.279 -4.134 1.00 90.12 227 SER A N 1
ATOM 1793 C CA . SER A 1 227 ? 10.797 -3.593 -3.560 1.00 90.12 227 SER A CA 1
ATOM 1794 C C . SER A 1 227 ? 11.846 -3.791 -4.649 1.00 90.12 227 SER A C 1
ATOM 1796 O O . SER A 1 227 ? 11.837 -4.800 -5.358 1.00 90.12 227 SER A O 1
ATOM 1798 N N . ILE A 1 228 ? 12.784 -2.855 -4.787 1.00 90.06 228 ILE A N 1
ATOM 1799 C CA . ILE A 1 228 ? 13.863 -2.936 -5.779 1.00 90.06 228 ILE A CA 1
ATOM 1800 C C . ILE A 1 228 ? 15.193 -3.253 -5.098 1.00 90.06 228 ILE A C 1
ATOM 1802 O O . ILE A 1 228 ? 15.710 -2.473 -4.304 1.00 90.06 228 ILE A O 1
ATOM 1806 N N . SER A 1 229 ? 15.790 -4.376 -5.487 1.00 90.06 229 SER A N 1
ATOM 1807 C CA . SER A 1 229 ? 17.152 -4.750 -5.123 1.00 90.06 229 SER A CA 1
ATOM 1808 C C . SER A 1 229 ? 18.050 -4.656 -6.350 1.00 90.06 229 SER A C 1
ATOM 1810 O O . SER A 1 229 ? 17.715 -5.135 -7.440 1.00 90.06 229 SER A O 1
ATOM 1812 N N . ILE A 1 230 ? 19.205 -4.023 -6.166 1.00 86.81 230 ILE A N 1
ATOM 1813 C CA . ILE A 1 230 ? 20.229 -3.832 -7.190 1.00 86.81 230 ILE A CA 1
ATOM 1814 C C . ILE A 1 230 ? 21.454 -4.626 -6.754 1.00 86.81 230 ILE A C 1
ATOM 1816 O O . ILE A 1 230 ? 22.146 -4.261 -5.805 1.00 86.81 230 ILE A O 1
ATOM 1820 N N . ASN A 1 231 ? 21.739 -5.708 -7.472 1.00 83.38 231 ASN A N 1
ATOM 1821 C CA . ASN A 1 231 ? 22.956 -6.482 -7.288 1.00 83.38 231 ASN A CA 1
ATOM 1822 C C . ASN A 1 231 ? 23.958 -6.114 -8.385 1.00 83.38 231 ASN A C 1
ATOM 1824 O O . ASN A 1 231 ? 23.760 -6.449 -9.552 1.00 83.38 231 ASN A O 1
ATOM 1828 N N . GLN A 1 232 ? 25.048 -5.440 -8.013 1.00 83.38 232 GLN A N 1
ATOM 1829 C CA . GLN A 1 232 ? 26.080 -5.020 -8.968 1.00 83.38 232 GLN A CA 1
ATOM 1830 C C . GLN A 1 232 ? 26.720 -6.203 -9.708 1.00 83.38 232 GLN A C 1
ATOM 1832 O O . GLN A 1 232 ? 27.127 -6.045 -10.857 1.00 83.38 232 GLN A O 1
ATOM 1837 N N . ASN A 1 233 ? 26.762 -7.392 -9.095 1.00 83.00 233 ASN A N 1
ATOM 1838 C CA . ASN A 1 233 ? 27.316 -8.590 -9.732 1.00 83.00 233 ASN A CA 1
ATOM 1839 C C . ASN A 1 233 ? 26.485 -9.054 -10.935 1.00 83.00 233 ASN A C 1
ATOM 1841 O O . ASN A 1 233 ? 27.028 -9.663 -11.853 1.00 83.00 233 ASN A O 1
ATOM 1845 N N . ASP A 1 234 ? 25.191 -8.731 -10.951 1.00 79.75 234 ASP A N 1
ATOM 1846 C CA . ASP A 1 234 ? 24.296 -9.060 -12.058 1.00 79.75 234 ASP A CA 1
ATOM 1847 C C . ASP A 1 234 ? 24.313 -7.973 -13.145 1.00 79.75 234 ASP A C 1
ATOM 1849 O O . ASP A 1 234 ? 23.702 -8.151 -14.190 1.00 79.75 234 ASP A O 1
ATOM 1853 N N . MET A 1 235 ? 25.008 -6.850 -12.932 1.00 87.62 235 MET A N 1
ATOM 1854 C CA . MET A 1 235 ? 24.984 -5.677 -13.811 1.00 87.62 235 MET A CA 1
ATOM 1855 C C . MET A 1 235 ? 26.388 -5.328 -14.316 1.00 87.62 235 MET A C 1
ATOM 1857 O O . MET A 1 235 ? 27.000 -4.368 -13.838 1.00 87.62 235 MET A O 1
ATOM 1861 N N . PRO A 1 236 ? 26.920 -6.053 -15.316 1.00 85.38 236 PRO A N 1
ATOM 1862 C CA . PRO A 1 236 ? 28.280 -5.825 -15.809 1.00 85.38 236 PRO A CA 1
ATOM 1863 C C . PRO A 1 236 ? 28.502 -4.401 -16.345 1.00 85.38 236 PRO A C 1
ATOM 1865 O O . PRO A 1 236 ? 29.627 -3.914 -16.357 1.00 85.38 236 PRO A O 1
ATOM 1868 N N . TRP A 1 237 ? 27.442 -3.697 -16.750 1.00 88.81 237 TRP A N 1
ATOM 1869 C CA . TRP A 1 237 ? 27.516 -2.308 -17.208 1.00 88.81 237 TRP A CA 1
ATOM 1870 C C . TRP A 1 237 ? 27.707 -1.280 -16.082 1.00 88.81 237 TRP A C 1
ATOM 1872 O O . TRP A 1 237 ? 28.060 -0.143 -16.377 1.00 88.81 237 TRP A O 1
ATOM 1882 N N . MET A 1 238 ? 27.482 -1.647 -14.814 1.00 84.38 238 MET A N 1
ATOM 1883 C CA . MET A 1 238 ? 27.627 -0.737 -13.666 1.00 84.38 238 MET A CA 1
ATOM 1884 C C . MET A 1 238 ? 29.082 -0.587 -13.212 1.00 84.38 238 MET A C 1
ATOM 1886 O O . MET A 1 238 ? 29.442 0.420 -12.607 1.00 84.38 238 MET A O 1
ATOM 1890 N N . THR A 1 239 ? 29.923 -1.584 -13.486 1.00 76.50 239 THR A N 1
ATOM 1891 C CA . THR A 1 239 ? 31.353 -1.571 -13.133 1.00 76.50 239 THR A CA 1
ATOM 1892 C C . THR A 1 239 ? 32.225 -1.014 -14.257 1.00 76.50 239 THR A C 1
ATOM 1894 O O . THR A 1 239 ? 33.354 -0.581 -14.025 1.00 76.50 239 THR A O 1
ATOM 1897 N N . LEU A 1 240 ? 31.693 -0.984 -15.478 1.00 72.56 240 LEU A N 1
ATOM 1898 C CA . LEU A 1 240 ? 32.319 -0.378 -16.642 1.00 72.56 240 LEU A CA 1
ATOM 1899 C C . LEU A 1 240 ? 31.933 1.103 -16.710 1.00 72.56 240 LEU A C 1
ATOM 1901 O O . LEU A 1 240 ? 30.803 1.475 -16.406 1.00 72.56 240 LEU A O 1
ATOM 1905 N N . LYS A 1 241 ? 32.838 1.970 -17.179 1.00 81.12 241 LYS A N 1
ATOM 1906 C CA . LYS A 1 241 ? 32.475 3.342 -17.580 1.00 81.12 241 LYS A CA 1
ATOM 1907 C C . LYS A 1 241 ? 31.702 3.285 -18.905 1.00 81.12 241 LYS A C 1
ATOM 1909 O O . LYS A 1 241 ? 32.206 3.694 -19.949 1.00 81.12 241 LYS A O 1
ATOM 1914 N N . TYR A 1 242 ? 30.520 2.684 -18.861 1.00 87.31 242 TYR A N 1
ATOM 1915 C CA . TYR A 1 242 ? 29.717 2.348 -20.022 1.00 87.31 242 TYR A CA 1
ATOM 1916 C C . TYR A 1 242 ? 28.765 3.504 -20.360 1.00 87.31 242 TYR A C 1
ATOM 1918 O O . TYR A 1 242 ? 28.020 3.950 -19.485 1.00 87.31 242 TYR A O 1
ATOM 1926 N N . PRO A 1 243 ? 28.773 4.009 -21.609 1.00 88.19 243 PRO A N 1
ATOM 1927 C CA . PRO A 1 243 ? 28.008 5.198 -21.984 1.00 88.19 243 PRO A CA 1
ATOM 1928 C C . PRO A 1 243 ? 26.492 5.033 -21.849 1.00 88.19 243 PRO A C 1
ATOM 1930 O O . PRO A 1 243 ? 25.821 6.040 -21.660 1.00 88.19 243 PRO A O 1
ATOM 1933 N N . TYR A 1 244 ? 25.974 3.799 -21.895 1.00 92.75 244 TYR A N 1
ATOM 1934 C CA . TYR A 1 244 ? 24.539 3.508 -21.785 1.00 92.75 244 TYR A CA 1
ATOM 1935 C C . TYR A 1 244 ? 24.149 2.858 -20.443 1.00 92.75 244 TYR A C 1
ATOM 1937 O O . TYR A 1 244 ? 23.167 2.118 -20.348 1.00 92.75 244 TYR A O 1
ATOM 1945 N N . GLY A 1 245 ? 24.962 3.053 -19.395 1.00 91.75 245 GLY A N 1
ATOM 1946 C CA . GLY A 1 245 ? 24.748 2.408 -18.093 1.00 91.75 245 GLY A CA 1
ATOM 1947 C C . GLY A 1 245 ? 23.430 2.814 -17.430 1.00 91.75 245 GLY A C 1
ATOM 1948 O O . GLY A 1 245 ? 22.745 1.969 -16.854 1.00 91.75 245 GLY A O 1
ATOM 1949 N N . THR A 1 246 ? 23.043 4.083 -17.564 1.00 91.19 246 THR A N 1
ATOM 1950 C CA . THR A 1 246 ? 21.788 4.615 -17.019 1.00 91.19 246 THR A CA 1
ATOM 1951 C C . THR A 1 246 ? 20.574 4.028 -17.733 1.00 91.19 246 THR A C 1
ATOM 1953 O O . THR A 1 246 ? 19.599 3.664 -17.083 1.00 91.19 246 THR A O 1
ATOM 1956 N N . GLU A 1 247 ? 20.634 3.879 -19.056 1.00 93.38 247 GLU A N 1
ATOM 1957 C CA . GLU A 1 247 ? 19.573 3.280 -19.865 1.00 93.38 247 GLU A CA 1
ATOM 1958 C C . GLU A 1 247 ? 19.334 1.821 -19.471 1.00 93.38 247 GLU A C 1
ATOM 1960 O O . GLU A 1 247 ? 18.185 1.409 -19.308 1.00 93.38 247 GLU A O 1
ATOM 1965 N N . LEU A 1 248 ? 20.408 1.050 -19.263 1.00 95.19 248 LEU A N 1
ATOM 1966 C CA . LEU A 1 248 ? 20.306 -0.344 -18.828 1.00 95.19 248 LEU A CA 1
ATOM 1967 C C . LEU A 1 248 ? 19.835 -0.476 -17.374 1.00 95.19 248 LEU A C 1
ATOM 1969 O O . LEU A 1 248 ? 19.057 -1.381 -17.076 1.00 95.19 248 LEU A O 1
ATOM 1973 N N . LEU A 1 249 ? 20.242 0.431 -16.479 1.00 94.06 249 LEU A N 1
ATOM 1974 C CA . LEU A 1 249 ? 19.714 0.478 -15.111 1.00 94.06 249 LEU A CA 1
ATOM 1975 C C . LEU A 1 249 ? 18.217 0.826 -15.095 1.00 94.06 249 LEU A C 1
ATOM 1977 O O . LEU A 1 249 ? 17.445 0.184 -14.386 1.00 94.06 249 LEU A O 1
ATOM 1981 N N . GLY A 1 250 ? 17.797 1.798 -15.907 1.00 95.44 250 GLY A N 1
ATOM 1982 C CA . GLY A 1 250 ? 16.390 2.157 -16.068 1.00 95.44 250 GLY A CA 1
ATOM 1983 C C . GLY A 1 250 ? 15.558 0.984 -16.577 1.00 95.44 250 GLY A C 1
ATOM 1984 O O . GLY A 1 250 ? 14.562 0.623 -15.958 1.00 95.44 250 GLY A O 1
ATOM 1985 N N . ALA A 1 251 ? 16.017 0.317 -17.638 1.00 97.12 251 ALA A N 1
ATOM 1986 C CA . ALA A 1 251 ? 15.378 -0.888 -18.162 1.00 97.12 251 ALA A CA 1
ATOM 1987 C C . ALA A 1 251 ? 15.266 -1.988 -17.095 1.00 97.12 251 ALA A C 1
ATOM 1989 O O . ALA A 1 251 ? 14.222 -2.621 -16.946 1.00 97.12 251 ALA A O 1
ATOM 1990 N N . TYR A 1 252 ? 16.325 -2.186 -16.309 1.00 96.06 252 TYR A N 1
ATOM 1991 C CA . TYR A 1 252 ? 16.330 -3.157 -15.224 1.00 96.06 252 TYR A CA 1
ATOM 1992 C C . TYR A 1 252 ? 15.255 -2.872 -14.169 1.00 96.06 252 TYR A C 1
ATOM 1994 O O . TYR A 1 252 ? 14.559 -3.787 -13.727 1.00 96.06 252 TYR A O 1
ATOM 2002 N N . ILE A 1 253 ? 15.094 -1.609 -13.781 1.00 96.19 253 ILE A N 1
ATOM 2003 C CA . ILE A 1 253 ? 14.085 -1.196 -12.802 1.00 96.19 253 ILE A CA 1
ATOM 2004 C C . ILE A 1 253 ? 12.680 -1.338 -13.384 1.00 96.19 253 ILE A C 1
ATOM 2006 O O . ILE A 1 253 ? 11.834 -1.950 -12.737 1.00 96.19 253 ILE A O 1
ATOM 2010 N N . VAL A 1 254 ? 12.454 -0.907 -14.629 1.00 98.06 254 VAL A N 1
ATOM 2011 C CA . VAL A 1 254 ? 11.172 -1.097 -15.332 1.00 98.06 254 VAL A CA 1
ATOM 2012 C C . VAL A 1 254 ? 10.757 -2.569 -15.340 1.00 98.06 254 VAL A C 1
ATOM 2014 O O . VAL A 1 254 ? 9.618 -2.885 -15.004 1.00 98.06 254 VAL A O 1
ATOM 2017 N N . GLY A 1 255 ? 11.677 -3.482 -15.666 1.00 97.25 255 GLY A N 1
ATOM 2018 C CA . GLY A 1 255 ? 11.388 -4.918 -15.679 1.00 97.25 255 GLY A CA 1
ATOM 2019 C C . GLY A 1 255 ? 11.012 -5.477 -14.303 1.00 97.25 255 GLY A C 1
ATOM 2020 O O . GLY A 1 255 ? 10.141 -6.342 -14.210 1.00 97.25 255 GLY A O 1
ATOM 2021 N N . GLN A 1 256 ? 11.633 -4.980 -13.229 1.00 96.19 256 GLN A N 1
ATOM 2022 C CA . GLN A 1 256 ? 11.265 -5.367 -11.865 1.00 96.19 256 GLN A CA 1
ATOM 2023 C C . GLN A 1 256 ? 9.897 -4.820 -11.458 1.00 96.19 256 GLN A C 1
ATOM 2025 O O . GLN A 1 256 ? 9.069 -5.587 -10.972 1.00 96.19 256 GLN A O 1
ATOM 2030 N N . VAL A 1 257 ? 9.648 -3.527 -11.679 1.00 96.56 257 VAL A N 1
ATOM 2031 C CA . VAL A 1 257 ? 8.374 -2.875 -11.336 1.00 96.56 257 VAL A CA 1
ATOM 2032 C C . VAL A 1 257 ? 7.214 -3.555 -12.065 1.00 96.56 257 VAL A C 1
ATOM 2034 O O . VAL A 1 257 ? 6.229 -3.938 -11.435 1.00 96.56 257 VAL A O 1
ATOM 2037 N N . ASP A 1 258 ? 7.358 -3.795 -13.370 1.00 97.12 258 ASP A N 1
ATOM 2038 C CA . ASP A 1 258 ? 6.347 -4.478 -14.182 1.00 97.12 258 ASP A CA 1
ATOM 2039 C C . ASP A 1 258 ? 6.023 -5.885 -13.661 1.00 97.12 258 ASP A C 1
ATOM 2041 O O . ASP A 1 258 ? 4.854 -6.263 -13.564 1.00 97.12 258 ASP A O 1
ATOM 2045 N N . TYR A 1 259 ? 7.037 -6.662 -13.266 1.00 95.38 259 TYR A N 1
ATOM 2046 C CA . TYR A 1 259 ? 6.823 -7.985 -12.678 1.00 95.38 259 TYR A CA 1
ATOM 2047 C C . TYR A 1 259 ? 6.001 -7.912 -11.385 1.00 95.38 259 TYR A C 1
ATOM 2049 O O . TYR A 1 259 ? 5.043 -8.672 -11.219 1.00 95.38 259 TYR A O 1
ATOM 2057 N N . GLN A 1 260 ? 6.346 -7.000 -10.475 1.00 93.25 260 GLN A N 1
ATOM 2058 C CA . GLN A 1 260 ? 5.663 -6.897 -9.183 1.00 93.25 260 GLN A CA 1
ATOM 2059 C C . GLN A 1 260 ? 4.210 -6.445 -9.358 1.00 93.25 260 GLN A C 1
ATOM 2061 O O . GLN A 1 260 ? 3.297 -7.068 -8.813 1.00 93.25 260 GLN A O 1
ATOM 2066 N N . ILE A 1 261 ? 3.981 -5.440 -10.208 1.00 91.75 261 ILE A N 1
ATOM 2067 C CA . ILE A 1 261 ? 2.649 -4.942 -10.569 1.00 91.75 261 ILE A CA 1
ATOM 2068 C C . ILE A 1 261 ? 1.805 -6.039 -11.231 1.00 91.75 261 ILE A C 1
ATOM 2070 O O . ILE A 1 261 ? 0.660 -6.269 -10.834 1.00 91.75 261 ILE A O 1
ATOM 2074 N N . SER A 1 262 ? 2.337 -6.724 -12.243 1.00 91.06 262 SER A N 1
ATOM 2075 C CA . SER A 1 262 ? 1.561 -7.687 -13.038 1.00 91.06 262 SER A CA 1
ATOM 2076 C C . SER A 1 262 ? 1.247 -8.980 -12.288 1.00 91.06 262 SER A C 1
ATOM 2078 O O . SER A 1 262 ? 0.198 -9.580 -12.520 1.00 91.06 262 SER A O 1
ATOM 2080 N N . THR A 1 263 ? 2.115 -9.400 -11.365 1.00 90.00 263 THR A N 1
ATOM 2081 C CA . THR A 1 263 ? 1.941 -10.654 -10.617 1.00 90.00 263 THR A CA 1
ATOM 2082 C C . THR A 1 263 ? 1.422 -10.479 -9.189 1.00 90.00 263 THR A C 1
ATOM 2084 O O . THR A 1 263 ? 1.103 -11.483 -8.553 1.00 90.00 263 THR A O 1
ATOM 2087 N N . ASN A 1 264 ? 1.318 -9.241 -8.686 1.00 86.81 264 ASN A N 1
ATOM 2088 C CA . ASN A 1 264 ? 1.065 -8.931 -7.270 1.00 86.81 264 ASN A CA 1
ATOM 2089 C C . ASN A 1 264 ? 2.057 -9.631 -6.320 1.00 86.81 264 ASN A C 1
ATOM 2091 O O . ASN A 1 264 ? 1.685 -10.058 -5.226 1.00 86.81 264 ASN A O 1
ATOM 2095 N N . LYS A 1 265 ? 3.314 -9.781 -6.752 1.00 87.50 265 LYS A N 1
ATOM 2096 C CA . LYS A 1 265 ? 4.409 -10.327 -5.941 1.00 87.50 265 LYS A CA 1
ATOM 2097 C C . LYS A 1 265 ? 5.421 -9.228 -5.706 1.00 87.50 265 LYS A C 1
ATOM 2099 O O . LYS A 1 265 ? 6.200 -8.913 -6.595 1.00 87.50 265 LYS A O 1
ATOM 2104 N N . PHE A 1 266 ? 5.390 -8.653 -4.517 1.00 87.88 266 PHE A N 1
ATOM 2105 C CA . PHE A 1 266 ? 6.090 -7.420 -4.159 1.00 87.88 266 PHE A CA 1
ATOM 2106 C C . PHE A 1 266 ? 7.508 -7.670 -3.638 1.00 87.88 266 PHE A C 1
ATOM 2108 O O . PHE A 1 266 ? 7.947 -7.131 -2.628 1.00 87.88 266 PHE A O 1
ATOM 2115 N N . GLU A 1 267 ? 8.221 -8.548 -4.337 1.00 88.44 267 GLU A N 1
ATOM 2116 C CA . GLU A 1 267 ? 9.606 -8.911 -4.064 1.00 88.44 267 GLU A CA 1
ATOM 2117 C C . GLU A 1 267 ? 10.478 -8.568 -5.274 1.00 88.44 267 GLU A C 1
ATOM 2119 O O . GLU A 1 267 ? 10.040 -8.637 -6.429 1.00 88.44 267 GLU A O 1
ATOM 2124 N N . SER A 1 268 ? 11.737 -8.213 -5.019 1.00 88.62 268 SER A N 1
ATOM 2125 C CA . SER A 1 268 ? 12.695 -7.946 -6.090 1.00 88.62 268 SER A CA 1
ATOM 2126 C C . SER A 1 268 ? 12.855 -9.159 -7.005 1.00 88.62 268 SER A C 1
ATOM 2128 O O . SER A 1 268 ? 13.068 -10.282 -6.549 1.00 88.62 268 SER A O 1
ATOM 2130 N N . ASN A 1 269 ? 12.811 -8.929 -8.319 1.00 92.88 269 ASN A N 1
ATOM 2131 C CA . ASN A 1 269 ? 12.940 -9.986 -9.317 1.00 92.88 269 ASN A CA 1
ATOM 2132 C C . ASN A 1 269 ? 14.058 -9.670 -10.311 1.00 92.88 269 ASN A C 1
ATOM 2134 O O . ASN A 1 269 ? 13.839 -9.130 -11.399 1.00 92.88 269 ASN A O 1
ATOM 2138 N N . HIS A 1 270 ? 15.277 -10.069 -9.949 1.00 92.50 270 HIS A N 1
ATOM 2139 C CA . HIS A 1 270 ? 16.470 -9.832 -10.762 1.00 92.50 270 HIS A CA 1
ATOM 2140 C C . HIS A 1 270 ? 16.354 -10.405 -12.181 1.00 92.50 270 HIS A C 1
ATOM 2142 O O . HIS A 1 270 ? 16.860 -9.810 -13.135 1.00 92.50 270 HIS A O 1
ATOM 2148 N N . LYS A 1 271 ? 15.657 -11.542 -12.343 1.00 92.69 271 LYS A N 1
ATOM 2149 C CA . LYS A 1 271 ? 15.448 -12.157 -13.656 1.00 92.69 271 LYS A CA 1
ATOM 2150 C C . LYS A 1 271 ? 14.645 -11.225 -14.554 1.00 92.69 271 LYS A C 1
ATOM 2152 O O . LYS A 1 271 ? 15.113 -10.976 -15.661 1.00 92.69 271 LYS A O 1
ATOM 2157 N N . ALA A 1 272 ? 13.500 -10.723 -14.085 1.00 94.94 272 ALA A N 1
ATOM 2158 C CA . ALA A 1 272 ? 12.618 -9.821 -14.826 1.00 94.94 272 ALA A CA 1
ATOM 2159 C C . ALA A 1 272 ? 13.344 -8.534 -15.237 1.00 94.94 272 ALA A C 1
ATOM 2161 O O . ALA A 1 272 ? 13.364 -8.198 -16.423 1.00 94.94 272 ALA A O 1
ATOM 2162 N N . GLY A 1 273 ? 14.051 -7.898 -14.294 1.00 95.12 273 GLY A N 1
ATOM 2163 C CA . GLY A 1 273 ? 14.885 -6.731 -14.589 1.00 95.12 273 GLY A CA 1
ATOM 2164 C C . GLY A 1 273 ? 15.934 -7.020 -15.665 1.00 95.12 273 GLY A C 1
ATOM 2165 O O . GLY A 1 273 ? 16.059 -6.284 -16.642 1.00 95.12 273 GLY A O 1
ATOM 2166 N N . MET A 1 274 ? 16.632 -8.153 -15.570 1.00 94.56 274 MET A N 1
ATOM 2167 C CA . MET A 1 274 ? 17.616 -8.548 -16.580 1.00 94.56 274 MET A CA 1
ATOM 2168 C C . MET A 1 274 ? 16.988 -8.850 -17.952 1.00 94.56 274 MET A C 1
ATOM 2170 O O . MET A 1 274 ? 17.640 -8.668 -18.976 1.00 94.56 274 MET A O 1
ATOM 2174 N N . GLN A 1 275 ? 15.744 -9.345 -18.036 1.00 94.81 275 GLN A N 1
ATOM 2175 C CA . GLN A 1 275 ? 15.102 -9.545 -19.349 1.00 94.81 275 GLN A CA 1
ATOM 2176 C C . GLN A 1 275 ? 14.831 -8.209 -20.040 1.00 94.81 275 GLN A C 1
ATOM 2178 O O . GLN A 1 275 ? 15.133 -8.080 -21.224 1.00 94.81 275 GLN A O 1
ATOM 2183 N N . GLU A 1 276 ? 14.325 -7.226 -19.300 1.00 96.75 276 GLU A N 1
ATOM 2184 C CA . GLU A 1 276 ? 14.053 -5.893 -19.836 1.00 96.75 276 GLU A CA 1
ATOM 2185 C C . GLU A 1 276 ? 15.356 -5.169 -20.217 1.00 96.75 276 GLU A C 1
ATOM 2187 O O . GLU A 1 276 ? 15.462 -4.635 -21.321 1.00 96.75 276 GLU A O 1
ATOM 2192 N N . ALA A 1 277 ? 16.394 -5.251 -19.376 1.00 96.06 277 ALA A N 1
ATOM 2193 C CA . ALA A 1 277 ? 17.716 -4.706 -19.686 1.00 96.06 277 ALA A CA 1
ATOM 2194 C C . ALA A 1 277 ? 18.322 -5.315 -20.961 1.00 96.06 277 ALA A C 1
ATOM 2196 O O . ALA A 1 277 ? 18.802 -4.577 -21.820 1.00 96.06 277 ALA A O 1
ATOM 2197 N N . LEU A 1 278 ? 18.247 -6.641 -21.142 1.00 95.31 278 LEU A N 1
ATOM 2198 C CA . LEU A 1 278 ? 18.741 -7.290 -22.364 1.00 95.31 278 LEU A CA 1
ATOM 2199 C C . LEU A 1 278 ? 17.954 -6.872 -23.615 1.00 95.31 278 LEU A C 1
ATOM 2201 O O . LEU A 1 278 ? 18.555 -6.704 -24.674 1.00 95.31 278 LEU A O 1
ATOM 2205 N N . ARG A 1 279 ? 16.635 -6.662 -23.506 1.00 96.00 279 ARG A N 1
ATOM 2206 C CA . ARG A 1 279 ? 15.812 -6.159 -24.618 1.00 96.00 279 ARG A CA 1
ATOM 2207 C C . ARG A 1 279 ? 16.286 -4.774 -25.066 1.00 96.00 279 ARG A C 1
ATOM 2209 O O . ARG A 1 279 ? 16.487 -4.542 -26.257 1.00 96.00 279 ARG A O 1
ATOM 2216 N N . VAL A 1 280 ? 16.492 -3.862 -24.114 1.00 96.56 280 VAL A N 1
ATOM 2217 C CA . VAL A 1 280 ? 16.981 -2.502 -24.398 1.00 96.56 280 VAL A CA 1
ATOM 2218 C C . VAL A 1 280 ? 18.422 -2.527 -24.913 1.00 96.56 280 VAL A C 1
ATOM 2220 O O . VAL A 1 280 ? 18.745 -1.805 -25.855 1.00 96.56 280 VAL A O 1
ATOM 2223 N N . TYR A 1 281 ? 19.273 -3.397 -24.370 1.00 95.88 281 TYR A N 1
ATOM 2224 C CA . TYR A 1 281 ? 20.639 -3.610 -24.847 1.00 95.88 281 TYR A CA 1
ATOM 2225 C C . TYR A 1 281 ? 20.687 -4.025 -26.324 1.00 95.88 281 TYR A C 1
ATOM 2227 O O . TYR A 1 281 ? 21.411 -3.418 -27.110 1.00 95.88 281 TYR A O 1
ATOM 2235 N N . GLN A 1 282 ? 19.873 -4.998 -26.740 1.00 94.75 282 GLN A N 1
ATOM 2236 C CA . GLN A 1 282 ? 19.820 -5.436 -28.141 1.00 94.75 282 GLN A CA 1
ATOM 2237 C C . GLN A 1 282 ? 19.434 -4.292 -29.090 1.00 94.75 282 GLN A C 1
ATOM 2239 O O . GLN A 1 282 ? 20.017 -4.151 -30.167 1.00 94.75 282 GLN A O 1
ATOM 2244 N N . GLY A 1 283 ? 18.494 -3.437 -28.677 1.00 94.69 283 GLY A N 1
ATOM 2245 C CA . GLY A 1 283 ? 18.128 -2.243 -29.437 1.00 94.69 283 GLY A CA 1
ATOM 2246 C C . GLY A 1 283 ? 19.234 -1.180 -29.483 1.00 94.69 283 GLY A C 1
ATOM 2247 O O . GLY A 1 283 ? 19.362 -0.491 -30.495 1.00 94.69 283 GLY A O 1
ATOM 2248 N N . LEU A 1 284 ? 20.057 -1.066 -28.432 1.00 94.94 284 LEU A N 1
ATOM 2249 C CA . LEU A 1 284 ? 21.226 -0.179 -28.412 1.00 94.94 284 LEU A CA 1
ATOM 2250 C C . LEU A 1 284 ? 22.299 -0.671 -29.382 1.00 94.94 284 LEU A C 1
ATOM 2252 O O . LEU A 1 284 ? 22.746 0.109 -30.214 1.00 94.94 284 LEU A O 1
ATOM 2256 N N . VAL A 1 285 ? 22.646 -1.962 -29.345 1.00 94.75 285 VAL A N 1
ATOM 2257 C CA . VAL A 1 285 ? 23.646 -2.562 -30.250 1.00 94.75 285 VAL A CA 1
ATOM 2258 C C . VAL A 1 285 ? 23.235 -2.429 -31.718 1.00 94.75 285 VAL A C 1
ATOM 2260 O O . VAL A 1 285 ? 24.081 -2.191 -32.575 1.00 94.75 285 VAL A O 1
ATOM 2263 N N . ALA A 1 286 ? 21.937 -2.529 -32.020 1.00 93.62 286 ALA A N 1
ATOM 2264 C CA . ALA A 1 286 ? 21.425 -2.318 -33.374 1.00 93.62 286 ALA A CA 1
ATOM 2265 C C . ALA A 1 286 ? 21.583 -0.866 -33.875 1.00 93.62 286 ALA A C 1
ATOM 2267 O O . ALA A 1 286 ? 21.584 -0.638 -35.084 1.00 93.62 286 ALA A O 1
ATOM 2268 N N . LYS A 1 287 ? 21.692 0.113 -32.966 1.00 92.31 287 LYS A N 1
ATOM 2269 C CA . LYS A 1 287 ? 21.833 1.546 -33.281 1.00 92.31 287 LYS A CA 1
ATOM 2270 C C . LYS A 1 287 ? 23.274 2.045 -33.191 1.00 92.31 287 LYS A C 1
ATOM 2272 O O . LYS A 1 287 ? 23.646 2.948 -33.935 1.00 92.31 287 LYS A O 1
ATOM 2277 N N . ASP A 1 288 ? 24.058 1.483 -32.279 1.00 92.62 288 ASP A N 1
ATOM 2278 C CA . ASP A 1 288 ? 25.450 1.832 -32.026 1.00 92.62 288 ASP A CA 1
ATOM 2279 C C . ASP A 1 288 ? 26.247 0.572 -31.669 1.00 92.62 288 ASP A C 1
ATOM 2281 O O . ASP A 1 288 ? 26.103 0.003 -30.588 1.00 92.62 288 ASP A O 1
ATOM 2285 N N . GLU A 1 289 ? 27.144 0.156 -32.561 1.00 89.88 289 GLU A N 1
ATOM 2286 C CA . GLU A 1 289 ? 28.004 -1.010 -32.346 1.00 89.88 289 GLU A CA 1
ATOM 2287 C C . GLU A 1 289 ? 28.916 -0.847 -31.117 1.00 89.88 289 GLU A C 1
ATOM 2289 O O . GLU A 1 289 ? 29.255 -1.833 -30.461 1.00 89.88 289 GLU A O 1
ATOM 2294 N N . LYS A 1 290 ? 29.250 0.395 -30.728 1.00 88.62 290 LYS A N 1
ATOM 2295 C CA . LYS A 1 290 ? 30.037 0.679 -29.515 1.00 88.62 290 LYS A CA 1
ATOM 2296 C C . LYS A 1 290 ? 29.268 0.399 -28.226 1.00 88.62 290 LYS A C 1
ATOM 2298 O O . LYS A 1 290 ? 29.871 0.399 -27.154 1.00 88.62 290 LYS A O 1
ATOM 2303 N N . ALA A 1 291 ? 27.960 0.158 -28.311 1.00 90.81 291 ALA A N 1
ATOM 2304 C CA . ALA A 1 291 ? 27.162 -0.280 -27.180 1.00 90.81 291 ALA A CA 1
ATOM 2305 C C . ALA A 1 291 ? 27.434 -1.745 -26.797 1.00 90.81 291 ALA A C 1
ATOM 2307 O O . ALA A 1 291 ? 26.989 -2.160 -25.731 1.00 90.81 291 ALA A O 1
ATOM 2308 N N . ARG A 1 292 ? 28.132 -2.539 -27.620 1.00 92.75 292 ARG A N 1
ATOM 2309 C CA . ARG A 1 292 ? 28.333 -3.974 -27.374 1.00 92.75 292 ARG A CA 1
ATOM 2310 C C . ARG A 1 292 ? 29.142 -4.248 -26.098 1.00 92.75 292 ARG A C 1
ATOM 2312 O O . ARG A 1 292 ? 30.172 -3.624 -25.855 1.00 92.75 292 ARG A O 1
ATOM 2319 N N . ILE A 1 293 ? 28.676 -5.214 -25.306 1.00 90.50 293 ILE A N 1
ATOM 2320 C CA . ILE A 1 293 ? 29.349 -5.762 -24.124 1.00 90.50 293 ILE A CA 1
ATOM 2321 C C . ILE A 1 293 ? 29.321 -7.292 -24.238 1.00 90.50 293 ILE A C 1
ATOM 2323 O O . ILE A 1 293 ? 28.245 -7.889 -24.181 1.00 90.50 293 ILE A O 1
ATOM 2327 N N . ASP A 1 294 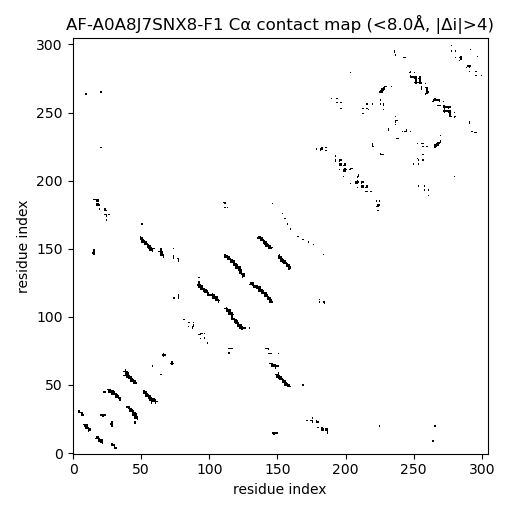? 30.490 -7.931 -24.327 1.00 89.81 294 ASP A N 1
ATOM 2328 C CA . ASP A 1 294 ? 30.614 -9.384 -24.554 1.00 89.81 294 ASP A CA 1
ATOM 2329 C C . ASP A 1 294 ? 29.817 -10.226 -23.542 1.00 89.81 294 ASP A C 1
ATOM 2331 O O . ASP A 1 294 ? 29.115 -11.167 -23.908 1.00 89.81 294 ASP A O 1
ATOM 2335 N N . SER A 1 295 ? 29.845 -9.852 -22.259 1.00 88.25 295 SER A N 1
ATOM 2336 C CA . SER A 1 295 ? 29.111 -10.574 -21.213 1.00 88.25 295 SER A CA 1
ATOM 2337 C C . SER A 1 295 ? 27.587 -10.496 -21.370 1.00 88.25 295 SER A C 1
ATOM 2339 O O . SER A 1 295 ? 26.886 -11.440 -21.000 1.00 88.25 295 SER A O 1
ATOM 2341 N N . LEU A 1 296 ? 27.052 -9.411 -21.942 1.00 89.75 296 LEU A N 1
ATOM 2342 C CA . LEU A 1 296 ? 25.623 -9.299 -22.250 1.00 89.75 296 LEU A CA 1
ATOM 2343 C C . LEU A 1 296 ? 25.249 -10.076 -23.513 1.00 89.75 296 LEU A C 1
ATOM 2345 O O . LEU A 1 296 ? 24.164 -10.656 -23.554 1.00 89.75 296 LEU A O 1
ATOM 2349 N N . ASP A 1 297 ? 26.146 -10.153 -24.499 1.00 90.62 297 ASP A N 1
ATOM 2350 C CA . ASP A 1 297 ? 25.963 -11.002 -25.682 1.00 90.62 297 ASP A CA 1
ATOM 2351 C C . ASP A 1 297 ? 25.874 -12.486 -25.286 1.00 90.62 297 ASP A C 1
ATOM 2353 O O . ASP A 1 297 ? 24.958 -13.194 -25.715 1.00 90.62 297 ASP A O 1
ATOM 2357 N N . GLU A 1 298 ? 26.757 -12.952 -24.396 1.00 88.62 298 GLU A N 1
ATOM 2358 C CA . GLU A 1 298 ? 26.709 -14.318 -23.859 1.00 88.62 298 GLU A CA 1
ATOM 2359 C C . GLU A 1 298 ? 25.407 -14.606 -23.095 1.00 88.62 298 GLU A C 1
ATOM 2361 O O . GLU A 1 298 ? 24.809 -15.679 -23.238 1.00 88.62 298 GLU A O 1
ATOM 2366 N N . LEU A 1 299 ? 24.951 -13.657 -22.271 1.00 86.38 299 LEU A N 1
ATOM 2367 C CA . LEU A 1 299 ? 23.698 -13.779 -21.521 1.00 86.38 299 LEU A CA 1
ATOM 2368 C C . LEU A 1 299 ? 22.473 -13.790 -22.444 1.00 86.38 299 LEU A C 1
ATOM 2370 O O . LEU A 1 299 ? 21.538 -14.559 -22.205 1.00 86.38 299 LEU A O 1
ATOM 2374 N N . ALA A 1 300 ? 22.474 -12.973 -23.499 1.00 85.38 300 ALA A N 1
ATOM 2375 C CA . ALA A 1 300 ? 21.415 -12.953 -24.501 1.00 85.38 300 ALA A CA 1
ATOM 2376 C C . ALA A 1 300 ? 21.342 -14.283 -25.270 1.00 85.38 300 ALA A C 1
ATOM 2378 O O . ALA A 1 300 ? 20.247 -14.815 -25.457 1.00 85.38 300 ALA A O 1
ATOM 2379 N N . ALA A 1 301 ? 22.488 -14.865 -25.640 1.00 84.25 301 ALA A N 1
ATOM 2380 C CA . ALA A 1 301 ? 22.557 -16.144 -26.349 1.00 84.25 301 ALA A CA 1
ATOM 2381 C C . ALA A 1 301 ? 22.030 -17.328 -25.515 1.00 84.25 301 ALA A C 1
ATOM 2383 O O . ALA A 1 301 ? 21.382 -18.227 -26.049 1.00 84.25 301 ALA A O 1
ATOM 2384 N N . LYS A 1 302 ? 22.245 -17.319 -24.192 1.00 81.62 302 LYS A N 1
ATOM 2385 C CA . LYS A 1 302 ? 21.766 -18.376 -23.280 1.00 81.62 302 LYS A CA 1
ATOM 2386 C C . LYS A 1 302 ? 20.242 -18.420 -23.108 1.00 81.62 302 LYS A C 1
ATOM 2388 O O . LYS A 1 302 ? 19.735 -19.450 -22.689 1.00 81.62 302 LYS A O 1
ATOM 2393 N N . LYS A 1 303 ? 19.512 -17.339 -23.410 1.00 62.00 303 LYS A N 1
ATOM 2394 C CA . LYS A 1 303 ? 18.036 -17.283 -23.310 1.00 62.00 303 LYS A CA 1
ATOM 2395 C C . LYS A 1 303 ? 17.300 -17.847 -24.535 1.00 62.00 303 LYS A C 1
ATOM 2397 O O . LYS A 1 303 ? 16.075 -17.902 -24.509 1.00 62.00 303 LYS A O 1
ATOM 2402 N N . VAL A 1 304 ? 18.021 -18.218 -25.597 1.00 43.62 304 VAL A N 1
ATOM 2403 C CA . VAL A 1 304 ? 17.459 -18.731 -26.866 1.00 43.62 304 VAL A CA 1
ATOM 2404 C C . VAL A 1 304 ? 17.374 -20.274 -26.891 1.00 43.62 304 VAL A C 1
ATOM 2406 O O . VAL A 1 304 ? 16.856 -20.838 -27.850 1.00 43.62 304 VAL A O 1
ATOM 2409 N N . ASN A 1 305 ? 17.799 -20.952 -25.818 1.00 34.34 305 ASN A N 1
ATOM 2410 C CA . ASN A 1 305 ? 17.626 -22.396 -25.591 1.00 34.34 305 ASN A CA 1
ATOM 2411 C C . ASN A 1 305 ? 16.783 -22.657 -24.338 1.00 34.34 305 ASN A C 1
ATOM 2413 O O . ASN A 1 305 ? 16.201 -23.759 -24.260 1.00 34.34 305 ASN A O 1
#

pLDDT: mean 89.4, std 11.88, range [26.45, 98.44]

Nearest PDB structures (foldseek):
  3i0y-assembly1_B  TM=5.141E-01  e=7.745E-01  Xanthomonas campestris pv. campestris
  3f7x-assembly1_A-2  TM=5.078E-01  e=1.205E+00  Pseudomonas putida KT2440
  6p7l-assembly1_D  TM=3.863E-01  e=1.273E+00  Streptomyces sp. CM020
  3f8h-assembly1_B  TM=3.779E-01  e=2.612E+00  Ruegeria sp. TM1040
  4m4d-assembly2_B  TM=1.988E-01  e=2.612E+00  Mus musculus

Solvent-accessible surface area (backbone atoms only — not comparable to full-atom values): 16629 Å² total; per-residue (Å²): 130,90,80,83,79,65,82,55,75,49,48,71,44,82,84,58,51,33,47,45,62,34,56,49,73,82,19,35,55,45,59,74,46,74,47,95,50,70,38,63,23,34,36,41,30,28,41,42,97,64,33,40,35,35,41,33,42,27,39,72,74,50,81,81,50,69,76,52,101,80,36,56,68,41,52,52,52,48,48,55,54,54,49,51,55,50,50,36,32,76,71,62,33,33,42,80,75,45,68,51,92,60,73,45,78,46,67,90,75,83,86,58,50,33,43,29,33,46,35,35,31,25,44,36,29,41,93,88,75,67,45,78,44,82,72,44,58,34,41,32,42,42,30,28,21,52,54,74,42,21,40,42,35,37,43,38,35,37,58,68,94,50,70,75,57,46,55,54,50,49,54,47,47,53,48,29,54,51,47,52,52,41,28,55,55,45,42,66,47,54,61,56,50,52,51,27,53,50,51,22,67,77,42,68,83,43,72,67,12,51,53,27,46,51,53,50,48,53,46,50,70,71,39,84,59,52,42,85,72,86,60,67,90,81,33,73,47,75,81,43,100,43,94,58,34,66,61,38,50,49,30,23,49,51,23,28,52,52,48,20,68,76,66,72,44,60,54,57,39,66,66,43,8,50,52,35,19,51,56,55,47,55,56,40,37,76,77,36,71,86,62,64,49,73,73,56,53,56,54,56,58,64,73,78,114

Organism: NCBI:txid454144

Mean predicted aligned error: 6.3 Å

Secondary structure (DSSP, 8-state):
--------SEEE-TTT--EEESEETTEEEEEEEE-SSGGG-EEEEEEETTEEEEEEEE-TT-SS----TT-HHHHHHHHHHHHHHHHHHHTTSEEEEEE-SS-EEES-SSS--EEEEEEEEEEEE-TTT--EEEEEEEEEEEEEEEETTEEEEEEEEEE-SSHHHHHHHHHHHHHHHHHHHHHHHHHHHHHHHHHHHHHHHH-TTSHHHHHHHHHHHHHHHH-SS------GGG-HHHHTT-TTHHHHHHHHHHHHHHHHHHHT--S--HHHHHHHHHHHHHHHHHH-GGG--HHHHHHHHHTT-

Sequence (305 aa):
MPVFTLRADVYCHKETGIILPSEIAGHSIGEVHVFDKKELGESVSFYYQNSTATIYLYDSGRKDLKDDSGHKLIIEELSNVTEQIRAMQEAGRFENVDIGRKASVQGDGSSFALISVPASYNIVKNANSEEKVSSRQTHSLISVGIYNNHFIKIRYSFDHAKQDEVDKANEQRDAFIRNVRGCVLEANLKEDIGKNIQIYRENPYSNEAKAALAEIFTYAEESVLISISINQNDMPWMTLKYPYGTELLGAYIVGQVDYQISTNKFESNHKAGMQEALRVYQGLVAKDEKARIDSLDELAAKKVN

Radius of gyration: 24.17 Å; Cα contacts (8 Å, |Δi|>4): 495; chains: 1; bounding box: 58×44×67 Å

Foldseek 3Di:
DDDPWDQDQWDADPLFRFIGGCDFLQWGKGGKDADPDQQQGIKIWTDDDQKIKIKGKGLNPDDPDDADLVRVVQVVVVVVVVVVVVVCVVVVQKAPKDKAPDWDWDDPSPQKIKTKIKIKIWGQADPPPRDGDDTFIKIWIWIWIDGNSIIIIMIMIGTDDDDVVVVVSVVSVVSRVVLSVLSSRVSVVLVVLVVLLVQCLVPVPDPSVVVSLVVLVVCLVPHSQADEDDDVVLQVLVVDPQPCSVSLQSQLSSQQSCVCSVVVPRYGDNPSSLVSSLVVLVVVCVVPVSSDDVVSVVVVVVVVD